Protein AF-A0AAU9VSC1-F1 (afdb_monomer_lite)

Structure (mmCIF, N/CA/C/O backbone):
data_AF-A0AAU9VSC1-F1
#
_entry.id   AF-A0AAU9VSC1-F1
#
loop_
_atom_site.group_PDB
_atom_site.id
_atom_site.type_symbol
_atom_site.label_atom_id
_atom_site.label_alt_id
_atom_site.label_comp_id
_atom_site.label_asym_id
_atom_site.label_entity_id
_atom_site.label_seq_id
_atom_site.pdbx_PDB_ins_code
_atom_site.Cartn_x
_atom_site.Cartn_y
_atom_site.Cartn_z
_atom_site.occupancy
_atom_site.B_iso_or_equiv
_atom_site.auth_seq_id
_atom_site.auth_comp_id
_atom_site.auth_asym_id
_atom_site.auth_atom_id
_atom_site.pdbx_PDB_model_num
ATOM 1 N N . MET A 1 1 ? -14.052 7.041 3.120 1.00 66.81 1 MET A N 1
ATOM 2 C CA . MET A 1 1 ? -13.153 7.285 4.268 1.00 66.81 1 MET A CA 1
ATOM 3 C C . MET A 1 1 ? -13.518 8.628 4.893 1.00 66.81 1 MET A C 1
ATOM 5 O O . MET A 1 1 ? -13.587 9.592 4.133 1.00 66.81 1 MET A O 1
ATOM 9 N N . PRO A 1 2 ? -13.793 8.685 6.210 1.00 82.25 2 PRO A N 1
ATOM 10 C CA . PRO A 1 2 ? -14.344 9.874 6.873 1.00 82.25 2 PRO A CA 1
ATOM 11 C C . PRO A 1 2 ? -13.297 10.936 7.252 1.00 82.25 2 PRO A C 1
ATOM 13 O O . PRO A 1 2 ? -13.660 12.025 7.681 1.00 82.25 2 PRO A O 1
ATOM 16 N N . LEU A 1 3 ? -12.008 10.626 7.096 1.00 85.94 3 LEU A N 1
ATOM 17 C CA . LEU A 1 3 ? -10.889 11.453 7.548 1.00 85.94 3 LEU A CA 1
ATOM 18 C C . LEU A 1 3 ? -10.272 12.257 6.400 1.00 85.94 3 LEU A C 1
ATOM 20 O O . LEU A 1 3 ? -10.236 11.781 5.259 1.00 85.94 3 LEU A O 1
ATOM 24 N N . GLN A 1 4 ? -9.725 13.426 6.731 1.00 87.31 4 GLN A N 1
ATOM 25 C CA . GLN A 1 4 ? -8.891 14.252 5.857 1.00 87.31 4 GLN A CA 1
ATOM 26 C C . GLN A 1 4 ? -7.658 14.766 6.607 1.00 87.31 4 GLN A C 1
ATOM 28 O O . GLN A 1 4 ? -7.723 15.036 7.801 1.00 87.31 4 GLN A O 1
ATOM 33 N N . SER A 1 5 ? -6.532 14.893 5.911 1.00 83.56 5 SER A N 1
ATOM 34 C CA . SER A 1 5 ? -5.326 15.557 6.409 1.00 83.56 5 SER A CA 1
ATOM 35 C C . SER A 1 5 ? -5.586 17.038 6.653 1.00 83.56 5 SER A C 1
ATOM 37 O O . SER A 1 5 ? -6.163 17.709 5.799 1.00 83.56 5 SER A O 1
ATOM 39 N N . HIS A 1 6 ? -5.129 17.554 7.794 1.00 80.31 6 HIS A N 1
ATOM 40 C CA . HIS A 1 6 ? -5.188 18.986 8.085 1.00 80.31 6 HIS A CA 1
ATOM 41 C C . HIS A 1 6 ? -4.259 19.794 7.160 1.00 80.31 6 HIS A C 1
ATOM 43 O O . HIS A 1 6 ? -4.546 20.946 6.849 1.00 80.31 6 HIS A O 1
ATOM 49 N N . GLU A 1 7 ? -3.144 19.206 6.716 1.00 79.94 7 GLU A N 1
ATOM 50 C CA . GLU A 1 7 ? -2.158 19.891 5.869 1.00 79.94 7 GLU A CA 1
ATOM 51 C C . GLU A 1 7 ? -2.571 19.906 4.397 1.00 79.94 7 GLU A C 1
ATOM 53 O O . GLU A 1 7 ? -2.480 20.936 3.734 1.00 79.94 7 GLU A O 1
ATOM 58 N N . SER A 1 8 ? -3.020 18.760 3.877 1.00 79.00 8 SER A N 1
ATOM 59 C CA . SER A 1 8 ? -3.262 18.581 2.441 1.00 79.00 8 SER A CA 1
ATOM 60 C C . SER A 1 8 ? -4.744 18.543 2.059 1.00 79.00 8 SER A C 1
ATOM 62 O O . SER A 1 8 ? -5.065 18.596 0.873 1.00 79.00 8 SER A O 1
ATOM 64 N N . GLY A 1 9 ? -5.661 18.395 3.023 1.00 80.25 9 GLY A N 1
ATOM 65 C CA . GLY A 1 9 ? -7.091 18.157 2.773 1.00 80.25 9 GLY A CA 1
ATOM 66 C C . GLY A 1 9 ? -7.404 16.785 2.152 1.00 80.25 9 GLY A C 1
ATOM 67 O O . GLY A 1 9 ? -8.572 16.444 1.928 1.00 80.25 9 GLY A O 1
ATOM 68 N N . LYS A 1 10 ? -6.375 15.972 1.872 1.00 81.62 10 LYS A N 1
ATOM 69 C CA . LYS A 1 10 ? -6.497 14.670 1.206 1.00 81.62 10 LYS A CA 1
ATOM 70 C C . LYS A 1 10 ? -6.881 13.565 2.182 1.00 81.62 10 LYS A C 1
ATOM 72 O O . LYS A 1 10 ? -6.739 13.697 3.397 1.00 81.62 10 LYS A O 1
ATOM 77 N N . LYS A 1 11 ? -7.398 12.456 1.647 1.00 81.44 11 LYS A N 1
ATOM 78 C CA . LYS A 1 11 ? -7.706 11.258 2.441 1.00 81.44 11 LYS A CA 1
ATOM 79 C C . LYS A 1 11 ? -6.392 10.682 2.980 1.00 81.44 11 LYS A C 1
ATOM 81 O O . LYS A 1 11 ? -5.476 10.487 2.186 1.00 81.44 11 LYS A O 1
ATOM 86 N N . PRO A 1 12 ? -6.286 10.381 4.281 1.00 79.19 12 PRO A N 1
ATOM 87 C CA . PRO A 1 12 ? -5.037 9.883 4.821 1.00 79.19 12 PRO A CA 1
ATOM 88 C C . PRO A 1 12 ? -4.773 8.443 4.389 1.00 79.19 12 PRO A C 1
ATOM 90 O O . PRO A 1 12 ? -5.691 7.632 4.266 1.00 79.19 12 PRO A O 1
ATOM 93 N N . VAL A 1 13 ? -3.499 8.117 4.197 1.00 78.31 13 VAL A N 1
ATOM 94 C CA . VAL A 1 13 ? -3.065 6.766 3.837 1.00 78.31 13 VAL A CA 1
ATOM 95 C C . VAL A 1 13 ? -2.831 5.958 5.113 1.00 78.31 13 VAL A C 1
ATOM 97 O O . VAL A 1 13 ? -2.025 6.331 5.964 1.00 78.31 13 VAL A O 1
ATOM 100 N N . VAL A 1 14 ? -3.531 4.832 5.253 1.00 80.94 14 VAL A N 1
ATOM 101 C CA . VAL A 1 14 ? -3.469 3.962 6.441 1.00 80.94 14 VAL A CA 1
ATOM 102 C C . VAL A 1 14 ? -2.851 2.628 6.065 1.00 80.94 14 VAL A C 1
ATOM 104 O O . VAL A 1 14 ? -3.160 2.075 5.007 1.00 80.94 14 VAL A O 1
ATOM 107 N N . ILE A 1 15 ? -1.942 2.131 6.903 1.00 85.12 15 ILE A N 1
ATOM 108 C CA . ILE A 1 15 ? -1.274 0.865 6.633 1.00 85.12 15 ILE A CA 1
ATOM 109 C C . ILE A 1 15 ? -2.287 -0.275 6.745 1.00 85.12 15 ILE A C 1
ATOM 111 O O . ILE A 1 15 ? -3.029 -0.384 7.720 1.00 85.12 15 ILE A O 1
ATOM 115 N N . GLY A 1 16 ? -2.354 -1.097 5.701 1.00 83.38 16 GLY A N 1
ATOM 116 C CA . GLY A 1 16 ? -3.170 -2.305 5.688 1.00 83.38 16 GLY A CA 1
ATOM 117 C C . GLY A 1 16 ? -2.429 -3.506 6.283 1.00 83.38 16 GLY A C 1
ATOM 118 O O . GLY A 1 16 ? -1.387 -3.348 6.921 1.00 83.38 16 GLY A O 1
ATOM 119 N N . PRO A 1 17 ? -2.928 -4.730 6.043 1.00 84.19 17 PRO A N 1
ATOM 120 C CA . PRO A 1 17 ? -2.203 -5.954 6.364 1.00 84.19 17 PRO A CA 1
ATOM 121 C C . PRO A 1 17 ? -0.798 -5.958 5.746 1.00 84.19 17 PRO A C 1
ATOM 123 O O . PRO A 1 17 ? -0.636 -5.727 4.548 1.00 84.19 17 PRO A O 1
ATOM 126 N N . VAL A 1 18 ? 0.215 -6.245 6.565 1.00 85.50 18 VAL A N 1
ATOM 127 C CA . VAL A 1 18 ? 1.622 -6.281 6.146 1.00 85.50 18 VAL A CA 1
ATOM 128 C C . VAL A 1 18 ? 2.151 -7.707 6.223 1.00 85.50 18 VAL A C 1
ATOM 130 O O . VAL A 1 18 ? 1.913 -8.419 7.198 1.00 85.50 18 VAL A O 1
ATOM 133 N N . MET A 1 19 ? 2.924 -8.106 5.214 1.00 85.06 19 MET A N 1
ATOM 134 C CA . MET A 1 19 ? 3.720 -9.329 5.239 1.00 85.06 19 MET A CA 1
ATOM 135 C C . MET A 1 19 ? 5.195 -8.985 5.060 1.00 85.06 19 MET A C 1
ATOM 137 O O . MET A 1 19 ? 5.575 -8.339 4.086 1.00 85.06 19 MET A O 1
ATOM 141 N N . VAL A 1 20 ? 6.032 -9.479 5.971 1.00 85.12 20 VAL A N 1
ATOM 142 C CA . VAL A 1 20 ? 7.486 -9.488 5.792 1.00 85.12 20 VAL A CA 1
ATOM 143 C C . VAL A 1 20 ? 7.863 -10.815 5.144 1.00 85.12 20 VAL A C 1
ATOM 145 O O . VAL A 1 20 ? 7.741 -11.874 5.757 1.00 85.12 20 VAL A O 1
ATOM 148 N N . CYS A 1 21 ? 8.289 -10.770 3.885 1.00 84.00 21 CYS A N 1
ATOM 149 C CA . CYS A 1 21 ? 8.647 -11.956 3.114 1.00 84.00 21 CYS A CA 1
ATOM 150 C C . CYS A 1 21 ? 10.162 -12.048 2.892 1.00 84.00 21 CYS A C 1
ATOM 152 O O . CYS A 1 21 ? 10.786 -11.114 2.396 1.00 84.00 21 CYS A O 1
ATOM 154 N N . ALA A 1 22 ? 10.747 -13.211 3.194 1.00 82.31 22 ALA A N 1
ATOM 155 C CA . ALA A 1 22 ? 12.140 -13.512 2.849 1.00 82.31 22 ALA A CA 1
ATOM 156 C C . ALA A 1 22 ? 12.306 -13.939 1.378 1.00 82.31 22 ALA A C 1
ATOM 158 O O . ALA A 1 22 ? 13.389 -13.825 0.810 1.00 82.31 22 ALA A O 1
ATOM 159 N N . LYS A 1 23 ? 11.235 -14.458 0.763 1.00 88.19 23 LYS A N 1
ATOM 160 C CA . LYS A 1 23 ? 11.223 -14.950 -0.617 1.00 88.19 23 LYS A CA 1
ATOM 161 C C . LYS A 1 23 ? 10.229 -14.156 -1.451 1.00 88.19 23 LYS A C 1
ATOM 163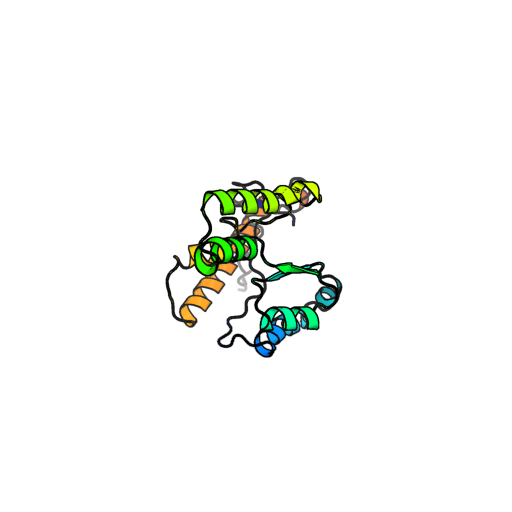 O O . LYS A 1 23 ? 9.097 -13.940 -1.033 1.00 88.19 23 LYS A O 1
ATOM 168 N N . LYS A 1 24 ? 10.658 -13.801 -2.658 1.00 88.75 24 LYS A N 1
ATOM 169 C CA . LYS A 1 24 ? 9.853 -13.134 -3.683 1.00 88.75 24 LYS A CA 1
ATOM 170 C C . LYS A 1 24 ? 9.262 -14.149 -4.661 1.00 88.75 24 LYS A C 1
ATOM 172 O O . LYS A 1 24 ? 9.631 -14.197 -5.830 1.00 88.75 24 LYS A O 1
ATOM 177 N N . ASN A 1 25 ? 8.427 -15.054 -4.156 1.00 93.25 25 ASN A N 1
ATOM 178 C CA . ASN A 1 25 ? 7.753 -16.054 -4.984 1.00 93.25 25 ASN A CA 1
ATOM 179 C C . ASN A 1 25 ? 6.235 -15.978 -4.813 1.00 93.25 25 ASN A C 1
ATOM 181 O O . ASN A 1 25 ? 5.719 -15.392 -3.859 1.00 93.25 25 ASN A O 1
ATOM 185 N N . ARG A 1 26 ? 5.523 -16.563 -5.776 1.00 94.31 26 ARG A N 1
ATOM 186 C CA . ARG A 1 26 ? 4.067 -16.457 -5.887 1.00 94.31 26 ARG A CA 1
ATOM 187 C C . ARG A 1 26 ? 3.371 -17.030 -4.657 1.00 94.31 26 ARG A C 1
ATOM 189 O O . ARG A 1 26 ? 2.439 -16.419 -4.152 1.00 94.31 26 ARG A O 1
ATOM 196 N N . GLU A 1 27 ? 3.843 -18.168 -4.157 1.00 93.75 27 GLU A N 1
ATOM 197 C CA . GLU A 1 27 ? 3.260 -18.869 -3.010 1.00 93.75 27 GLU A CA 1
ATOM 198 C C . GLU A 1 27 ? 3.357 -18.025 -1.731 1.00 93.75 27 GLU A C 1
ATOM 200 O O . GLU A 1 27 ? 2.413 -17.981 -0.943 1.00 93.75 27 GLU A O 1
ATOM 205 N N . THR A 1 28 ? 4.470 -17.301 -1.549 1.00 92.69 28 THR A N 1
ATOM 206 C CA . THR A 1 28 ? 4.644 -16.398 -0.404 1.00 92.69 28 THR A CA 1
ATOM 207 C C . THR A 1 28 ? 3.635 -15.254 -0.465 1.00 92.69 28 THR A C 1
ATOM 209 O O . THR A 1 28 ? 2.922 -15.034 0.512 1.00 92.69 28 THR A O 1
ATOM 212 N N . TYR A 1 29 ? 3.499 -14.569 -1.606 1.00 93.19 29 TYR A N 1
ATOM 213 C CA . TYR A 1 29 ? 2.511 -13.491 -1.757 1.00 93.19 29 TYR A CA 1
ATOM 214 C C . TYR A 1 29 ? 1.072 -13.981 -1.620 1.00 93.19 29 TYR A C 1
ATOM 216 O O . TYR A 1 29 ? 0.274 -13.366 -0.914 1.00 93.19 29 TYR A O 1
ATOM 224 N N . GLN A 1 30 ? 0.759 -15.124 -2.230 1.00 93.94 30 GLN A N 1
ATOM 225 C CA . GLN A 1 30 ? -0.568 -15.722 -2.169 1.00 93.94 30 GLN A CA 1
ATOM 226 C C . GLN A 1 30 ? -1.000 -15.992 -0.721 1.00 93.94 30 GLN A C 1
ATOM 228 O O . GLN A 1 30 ? -2.160 -15.773 -0.383 1.00 93.94 30 GLN A O 1
ATOM 233 N N . SER A 1 31 ? -0.068 -16.381 0.158 1.00 93.62 31 SER A N 1
ATOM 234 C CA . SER A 1 31 ? -0.375 -16.631 1.571 1.00 93.62 31 SER A CA 1
ATOM 235 C C . SER A 1 31 ? -0.955 -15.408 2.299 1.00 93.62 31 SER A C 1
ATOM 237 O O . SER A 1 31 ? -1.851 -15.564 3.133 1.00 93.62 31 SER A O 1
ATOM 239 N N . LEU A 1 32 ? -0.504 -14.190 1.967 1.00 91.94 32 LEU A N 1
ATOM 240 C CA . LEU A 1 32 ? -1.062 -12.953 2.517 1.00 91.94 32 LEU A CA 1
ATOM 241 C C . LEU A 1 32 ? -2.496 -12.745 2.025 1.00 91.94 32 LEU A C 1
ATOM 243 O O . LEU A 1 32 ? -3.401 -12.541 2.831 1.00 91.94 32 LEU A O 1
ATOM 247 N N . PHE A 1 33 ? -2.716 -12.836 0.715 1.00 94.00 33 PHE A N 1
ATOM 248 C CA . PHE A 1 33 ? -4.024 -12.580 0.110 1.00 94.00 33 PHE A CA 1
ATOM 249 C C . PHE A 1 33 ? -5.074 -13.615 0.520 1.00 94.00 33 PHE A C 1
ATOM 251 O O . PHE A 1 33 ? -6.226 -13.262 0.770 1.00 94.00 33 PHE A O 1
ATOM 258 N N . GLN A 1 34 ? -4.671 -14.872 0.702 1.00 94.75 34 GLN A N 1
ATOM 259 C CA . GLN A 1 34 ? -5.523 -15.911 1.278 1.00 94.75 34 GLN A CA 1
ATOM 260 C C . GLN A 1 34 ? -5.896 -15.602 2.723 1.00 94.75 34 GLN A C 1
ATOM 262 O O . GLN A 1 34 ? -7.055 -15.721 3.099 1.00 94.75 34 GLN A O 1
ATOM 267 N N . LYS A 1 35 ? -4.944 -15.160 3.552 1.00 93.69 35 LYS A N 1
ATOM 268 C CA . LYS A 1 35 ? -5.259 -14.738 4.926 1.00 93.69 35 LYS A CA 1
ATOM 269 C C . LYS A 1 35 ? -6.228 -13.554 4.941 1.00 93.69 35 LYS A C 1
ATOM 271 O O . LYS A 1 35 ? -7.143 -13.547 5.758 1.00 93.69 35 LYS A O 1
ATOM 276 N N . MET A 1 36 ? -6.060 -12.593 4.030 1.00 92.94 36 MET A N 1
ATOM 277 C CA . MET A 1 36 ? -6.962 -11.446 3.897 1.00 92.94 36 MET A CA 1
ATOM 278 C C . MET A 1 36 ? -8.372 -11.871 3.479 1.00 92.94 36 MET A C 1
ATOM 280 O O . MET A 1 36 ? -9.336 -11.478 4.126 1.00 92.94 36 MET A O 1
ATOM 284 N N . THR A 1 37 ? -8.499 -12.704 2.446 1.00 93.81 37 THR A N 1
ATOM 285 C CA . THR A 1 37 ? -9.803 -13.196 1.968 1.00 93.81 37 THR A CA 1
ATOM 286 C C . THR A 1 37 ? -10.454 -14.175 2.943 1.00 93.81 37 THR A C 1
ATOM 288 O O . THR A 1 37 ? -11.669 -14.185 3.064 1.00 93.81 37 THR A O 1
ATOM 291 N N . ASN A 1 38 ? -9.688 -14.942 3.719 1.00 94.38 38 ASN A N 1
ATOM 292 C CA . ASN A 1 38 ? -10.246 -15.769 4.792 1.00 94.38 38 ASN A CA 1
ATOM 293 C C . ASN A 1 38 ? -10.811 -14.922 5.941 1.00 94.38 38 ASN A C 1
ATOM 295 O O . ASN A 1 38 ? -11.812 -15.300 6.542 1.00 94.38 38 ASN A O 1
ATOM 299 N N . ALA A 1 39 ? -10.175 -13.789 6.257 1.00 93.31 39 ALA A N 1
ATOM 300 C CA . ALA A 1 39 ? -10.660 -12.859 7.277 1.00 93.31 39 ALA A CA 1
ATOM 301 C C . ALA A 1 39 ? -11.829 -11.987 6.781 1.00 93.31 39 ALA A C 1
ATOM 303 O O . ALA A 1 39 ? -12.664 -11.574 7.579 1.00 93.31 39 ALA A O 1
ATOM 304 N N . CYS A 1 40 ? -11.874 -11.706 5.478 1.00 92.69 40 CYS A N 1
ATOM 305 C CA . CYS A 1 40 ? -12.850 -10.842 4.816 1.00 92.69 40 CYS A CA 1
ATOM 306 C C . CYS A 1 40 ? -13.229 -11.466 3.454 1.00 92.69 40 CYS A C 1
ATOM 308 O O . CYS A 1 40 ? -12.678 -11.077 2.416 1.00 92.69 40 CYS A O 1
ATOM 310 N N . PRO A 1 41 ? -14.117 -12.483 3.435 1.00 93.31 41 PRO A N 1
ATOM 311 C CA . PRO A 1 41 ? -14.467 -13.227 2.217 1.00 93.31 41 PRO A CA 1
ATOM 312 C C . PRO A 1 41 ? -15.032 -12.355 1.099 1.00 93.31 41 PRO A C 1
ATOM 314 O O . PRO A 1 41 ? -14.793 -12.613 -0.083 1.00 93.31 41 PRO A O 1
ATOM 317 N N . GLU A 1 42 ? -15.736 -11.285 1.459 1.00 93.19 42 GLU A N 1
ATOM 318 C CA . GLU A 1 42 ? -16.273 -10.302 0.528 1.00 93.19 42 GLU A CA 1
ATOM 319 C C . GLU A 1 42 ? -15.180 -9.592 -0.276 1.00 93.19 42 GLU A C 1
ATOM 321 O O . GLU A 1 42 ? -15.425 -9.205 -1.422 1.00 93.19 42 GLU A O 1
ATOM 326 N N . LEU A 1 43 ? -13.959 -9.460 0.259 1.00 91.31 43 LEU A N 1
ATOM 327 C CA . LEU A 1 43 ? -12.862 -8.771 -0.421 1.00 91.31 43 LEU A CA 1
ATOM 328 C C . LEU A 1 43 ? -12.529 -9.418 -1.768 1.00 91.31 43 LEU A C 1
ATOM 330 O O . LEU A 1 43 ? -12.239 -8.712 -2.732 1.00 91.31 43 LEU A O 1
ATOM 334 N N . ARG A 1 44 ? -12.655 -10.750 -1.855 1.00 92.56 44 ARG A N 1
ATOM 335 C CA . ARG A 1 44 ? -12.394 -11.536 -3.072 1.00 92.56 44 ARG A CA 1
ATOM 336 C C . ARG A 1 44 ? -13.162 -11.021 -4.291 1.00 92.56 44 ARG A C 1
ATOM 338 O O . ARG A 1 44 ? -12.632 -11.027 -5.397 1.00 92.56 44 ARG A O 1
ATOM 345 N N . ASN A 1 45 ? -14.395 -10.561 -4.072 1.00 91.25 45 ASN A N 1
ATOM 346 C CA . ASN A 1 45 ? -15.306 -10.126 -5.135 1.00 91.25 45 ASN A CA 1
ATOM 347 C C . ASN A 1 45 ? -15.575 -8.613 -5.124 1.00 91.25 45 ASN A C 1
ATOM 349 O O . ASN A 1 45 ? -16.142 -8.077 -6.076 1.00 91.25 45 ASN A O 1
ATOM 353 N N . THR A 1 46 ? -15.209 -7.915 -4.046 1.00 92.00 46 THR A N 1
ATOM 354 C CA . THR A 1 46 ? -15.446 -6.470 -3.903 1.00 92.00 46 THR A CA 1
ATOM 355 C C . THR A 1 46 ? -14.227 -5.626 -4.248 1.00 92.00 46 THR A C 1
ATOM 357 O O . THR A 1 46 ? -14.411 -4.457 -4.600 1.00 92.00 46 THR A O 1
ATOM 360 N N . LEU A 1 47 ? -13.011 -6.192 -4.208 1.00 89.62 47 LEU A N 1
ATOM 361 C CA . LEU A 1 47 ? -11.807 -5.486 -4.632 1.00 89.62 47 LEU A CA 1
ATOM 362 C C . LEU A 1 47 ? -11.954 -5.066 -6.097 1.00 89.62 47 LEU A C 1
ATOM 364 O O . LEU A 1 47 ? -12.065 -5.899 -6.992 1.00 89.62 47 LEU A O 1
ATOM 368 N N . LYS A 1 48 ? -11.977 -3.753 -6.335 1.00 88.75 48 LYS A N 1
ATOM 369 C CA . LYS A 1 48 ? -12.160 -3.198 -7.680 1.00 88.75 48 LYS A CA 1
ATOM 370 C C . LYS A 1 48 ? -10.869 -3.175 -8.471 1.00 88.75 48 LYS A C 1
ATOM 372 O O . LYS A 1 48 ? -10.904 -3.389 -9.678 1.00 88.75 48 LYS A O 1
ATOM 377 N N . ALA A 1 49 ? -9.752 -2.910 -7.803 1.00 87.00 49 ALA A N 1
ATOM 378 C CA . ALA A 1 49 ? -8.474 -2.773 -8.466 1.00 87.00 49 ALA A CA 1
ATOM 379 C C . ALA A 1 49 ? -7.281 -2.845 -7.502 1.00 87.00 49 ALA A C 1
ATOM 381 O O . ALA A 1 49 ? -7.448 -2.667 -6.292 1.00 87.00 49 ALA A O 1
ATOM 382 N N . TYR A 1 50 ? -6.083 -3.074 -8.045 1.00 86.12 50 TYR A N 1
ATOM 383 C CA . TYR A 1 50 ? -4.814 -3.060 -7.312 1.00 86.12 50 TYR A CA 1
ATOM 384 C C . TYR A 1 50 ? -3.671 -2.493 -8.164 1.00 86.12 50 TYR A C 1
ATOM 386 O O . TYR A 1 50 ? -3.658 -2.635 -9.384 1.00 86.12 50 TYR A O 1
ATOM 394 N N . GLY A 1 51 ? -2.666 -1.902 -7.511 1.00 81.69 51 GLY A N 1
ATOM 395 C CA . GLY A 1 51 ? -1.439 -1.418 -8.149 1.00 81.69 51 GLY A CA 1
ATOM 396 C C . GLY A 1 51 ? -0.207 -2.230 -7.750 1.00 81.69 51 GLY A C 1
ATOM 397 O O . GLY A 1 51 ? -0.022 -2.528 -6.571 1.00 81.69 51 GLY A O 1
ATOM 398 N N . SER A 1 52 ? 0.654 -2.562 -8.714 1.00 82.44 52 SER A N 1
ATOM 399 C CA . SER A 1 52 ? 1.919 -3.283 -8.492 1.00 82.44 52 SER A CA 1
ATOM 400 C C . SER A 1 52 ? 3.079 -2.636 -9.263 1.00 82.44 52 SER A C 1
ATOM 402 O O . SER A 1 52 ? 2.871 -1.895 -10.221 1.00 82.44 52 SER A O 1
ATOM 404 N N . ASP A 1 53 ? 4.319 -2.898 -8.851 1.00 74.62 53 ASP A N 1
ATOM 405 C CA . ASP A 1 53 ? 5.536 -2.516 -9.581 1.00 74.62 53 ASP A CA 1
ATOM 406 C C . ASP A 1 53 ? 5.798 -3.377 -10.832 1.00 74.62 53 ASP A C 1
ATOM 408 O O . ASP A 1 53 ? 6.745 -3.113 -11.571 1.00 74.62 53 ASP A O 1
ATOM 412 N N . GLY A 1 54 ? 4.949 -4.375 -11.097 1.00 76.56 54 GLY A N 1
ATOM 413 C CA . GLY A 1 54 ? 5.088 -5.277 -12.239 1.00 76.56 54 GLY A CA 1
ATOM 414 C C . GLY A 1 54 ? 5.695 -6.633 -11.886 1.00 76.56 54 GLY A C 1
ATOM 415 O O . GLY A 1 54 ? 5.898 -7.452 -12.786 1.00 76.56 54 GLY A O 1
ATOM 416 N N . GLU A 1 55 ? 5.991 -6.905 -10.608 1.00 85.38 55 GLU A N 1
ATOM 417 C CA . GLU A 1 55 ? 6.587 -8.177 -10.203 1.00 85.38 55 GLU A CA 1
ATOM 418 C C . GLU A 1 55 ? 5.652 -9.359 -10.536 1.00 85.38 55 GLU A C 1
ATOM 420 O O . GLU A 1 55 ? 4.572 -9.523 -9.965 1.00 85.38 55 GLU A O 1
ATOM 425 N N . SER A 1 56 ? 6.075 -10.229 -11.461 1.00 89.69 56 SER A N 1
ATOM 426 C CA . SER A 1 56 ? 5.200 -11.269 -12.026 1.00 89.69 56 SER A CA 1
ATOM 427 C C . SER A 1 56 ? 4.691 -12.270 -10.986 1.00 89.69 56 SER A C 1
ATOM 429 O O . SER A 1 56 ? 3.573 -12.766 -11.100 1.00 89.69 56 SER A O 1
ATOM 431 N N . ALA A 1 57 ? 5.498 -12.583 -9.968 1.00 92.25 57 ALA A N 1
ATOM 432 C CA . ALA A 1 57 ? 5.096 -13.470 -8.880 1.00 92.25 57 ALA A CA 1
ATOM 433 C C . ALA A 1 57 ? 3.966 -12.864 -8.030 1.00 92.25 57 ALA A C 1
ATOM 435 O O . ALA A 1 57 ? 3.049 -13.584 -7.635 1.00 92.25 57 ALA A O 1
ATOM 436 N N . LEU A 1 58 ? 4.026 -11.553 -7.786 1.00 90.88 58 LEU A N 1
ATOM 437 C CA . LEU A 1 58 ? 3.024 -10.800 -7.038 1.00 90.88 58 LEU A CA 1
ATOM 438 C C . LEU A 1 58 ? 1.725 -10.673 -7.838 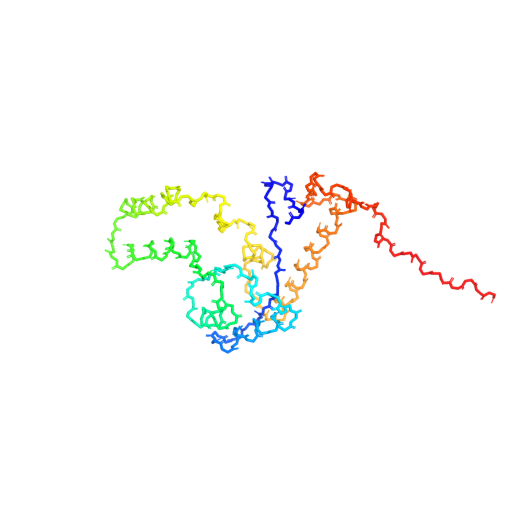1.00 90.88 58 LEU A C 1
ATOM 440 O O . LEU A 1 58 ? 0.660 -10.991 -7.315 1.00 90.88 58 LEU A O 1
ATOM 444 N N . ILE A 1 59 ? 1.821 -10.293 -9.117 1.00 91.31 59 ILE A N 1
ATOM 445 C CA . ILE A 1 59 ? 0.659 -10.168 -10.012 1.00 91.31 59 ILE A CA 1
ATOM 446 C C . ILE A 1 59 ? -0.086 -11.498 -10.116 1.00 91.31 59 ILE A C 1
ATOM 448 O O . ILE A 1 59 ? -1.282 -11.543 -9.865 1.00 91.31 59 ILE A O 1
ATOM 452 N N . ARG A 1 60 ? 0.621 -12.610 -10.354 1.00 94.06 60 ARG A N 1
ATOM 453 C CA . ARG A 1 60 ? -0.016 -13.937 -10.433 1.00 94.06 60 ARG A CA 1
ATOM 454 C C . ARG A 1 60 ? -0.710 -14.355 -9.137 1.00 94.06 60 ARG A C 1
ATOM 456 O O . ARG A 1 60 ? -1.656 -15.135 -9.182 1.00 94.06 60 ARG A O 1
ATOM 463 N N . ALA A 1 61 ? -0.209 -13.916 -7.983 1.00 95.25 61 ALA A N 1
ATOM 464 C CA . ALA A 1 61 ? -0.858 -14.180 -6.703 1.00 95.25 61 ALA A CA 1
ATOM 465 C C . ALA A 1 61 ? -2.126 -13.326 -6.525 1.00 95.25 61 ALA A C 1
ATOM 467 O O . ALA A 1 61 ? -3.122 -13.832 -6.012 1.00 95.25 61 ALA A O 1
ATOM 468 N N . LEU A 1 62 ? -2.099 -12.068 -6.980 1.00 93.88 62 LEU A N 1
ATOM 469 C CA . LEU A 1 62 ? -3.251 -11.163 -6.981 1.00 93.88 62 LEU A CA 1
ATOM 470 C C . LEU A 1 62 ? -4.347 -11.637 -7.941 1.00 93.88 62 LEU A C 1
ATOM 472 O O . LEU A 1 62 ? -5.486 -11.753 -7.509 1.00 93.88 62 LEU A O 1
ATOM 476 N N . ASP A 1 63 ? -4.003 -11.996 -9.181 1.00 92.75 63 ASP A N 1
ATOM 477 C CA . ASP A 1 63 ? -4.954 -12.499 -10.189 1.00 92.75 63 ASP A CA 1
ATOM 478 C C . ASP A 1 63 ? -5.723 -13.731 -9.693 1.00 92.75 63 ASP A C 1
ATOM 480 O O . ASP A 1 63 ? -6.904 -13.917 -9.983 1.00 92.75 63 ASP A O 1
ATOM 484 N N . LEU A 1 64 ? -5.046 -14.595 -8.931 1.00 94.31 64 LEU A N 1
ATOM 485 C CA . LEU A 1 64 ? -5.630 -15.832 -8.429 1.00 94.31 64 LEU A CA 1
ATOM 486 C C . LEU A 1 64 ? -6.608 -15.574 -7.273 1.00 94.31 64 LEU A C 1
ATOM 488 O O . LEU A 1 64 ? -7.691 -16.166 -7.233 1.00 94.31 64 LEU A O 1
ATOM 492 N N . GLU A 1 65 ? -6.242 -14.703 -6.331 1.00 95.06 65 GLU A N 1
ATOM 493 C CA . GLU A 1 65 ? -7.090 -14.416 -5.167 1.00 95.06 65 GLU A CA 1
ATOM 494 C C . GLU A 1 65 ? -8.138 -13.327 -5.422 1.00 95.06 65 GLU A C 1
ATOM 496 O O . GLU A 1 65 ? -9.167 -13.332 -4.752 1.00 95.06 65 GLU A O 1
ATOM 501 N N . PHE A 1 66 ? -7.938 -12.447 -6.407 1.00 95.31 66 PHE A N 1
ATOM 502 C CA . PHE A 1 66 ? -8.833 -11.335 -6.749 1.00 95.31 66 PHE A CA 1
ATOM 503 C C . PHE A 1 66 ? -9.129 -11.283 -8.260 1.00 95.31 66 PHE A C 1
ATOM 505 O O . PHE A 1 66 ? -8.787 -10.306 -8.926 1.00 95.31 66 PHE A O 1
ATOM 512 N N . PRO A 1 67 ? -9.808 -12.299 -8.822 1.00 91.56 67 PRO A N 1
ATOM 513 C CA . PRO A 1 67 ? -9.971 -12.451 -10.273 1.00 91.56 67 PRO A CA 1
ATOM 514 C C . PRO A 1 67 ? -10.808 -11.350 -10.944 1.00 91.56 67 PRO A C 1
ATOM 516 O O . PRO A 1 67 ? -10.809 -11.235 -12.165 1.00 91.56 67 PRO A O 1
ATOM 519 N N . PHE A 1 68 ? -11.544 -10.555 -10.162 1.00 91.19 68 PHE A N 1
ATOM 520 C CA . PHE A 1 68 ? -12.379 -9.457 -10.658 1.00 91.19 68 PHE A CA 1
ATOM 521 C C . PHE A 1 68 ? -11.745 -8.076 -10.460 1.00 91.19 68 PHE A C 1
ATOM 523 O O . PHE A 1 68 ? -12.322 -7.076 -10.892 1.00 91.19 68 PHE A O 1
ATOM 530 N N . ALA A 1 69 ? -10.591 -8.005 -9.792 1.00 92.31 69 ALA A N 1
ATOM 531 C CA . ALA A 1 69 ? -9.897 -6.751 -9.565 1.00 92.31 69 ALA A CA 1
ATOM 532 C C . ALA A 1 69 ? -9.080 -6.367 -10.802 1.00 92.31 69 ALA A C 1
ATOM 534 O O . ALA A 1 69 ? -8.370 -7.185 -11.380 1.00 92.31 69 ALA A O 1
ATOM 535 N N . PHE A 1 70 ? -9.149 -5.099 -11.192 1.00 87.44 70 PHE A N 1
ATOM 536 C CA . PHE A 1 70 ? -8.339 -4.571 -12.279 1.00 87.44 70 PHE A CA 1
ATOM 537 C C . PHE A 1 70 ? -6.905 -4.280 -11.804 1.00 87.44 70 PHE A C 1
ATOM 539 O O . PHE A 1 70 ? -6.696 -3.512 -10.865 1.00 87.44 70 PHE A O 1
ATOM 546 N N . GLY A 1 71 ? -5.906 -4.894 -12.436 1.00 83.00 71 GLY A N 1
ATOM 547 C CA . GLY A 1 71 ? -4.497 -4.684 -12.104 1.00 83.00 71 GLY A CA 1
ATOM 548 C C . GLY A 1 71 ? -3.869 -3.547 -12.907 1.00 83.00 71 GLY A C 1
ATOM 549 O O . GLY A 1 71 ? -3.870 -3.585 -14.136 1.00 83.00 71 GLY A O 1
ATOM 550 N N . PHE A 1 72 ? -3.263 -2.572 -12.229 1.00 80.56 72 PHE A N 1
ATOM 551 C CA . PHE A 1 72 ? -2.450 -1.530 -12.864 1.00 80.56 72 PHE A CA 1
ATOM 552 C C . PHE A 1 72 ? -0.976 -1.627 -12.473 1.00 80.56 72 PHE A C 1
ATOM 554 O O . PHE A 1 72 ? -0.611 -1.997 -11.353 1.00 80.56 72 PHE A O 1
ATOM 561 N N . LEU A 1 73 ? -0.113 -1.198 -13.394 1.00 71.50 73 LEU A N 1
ATOM 562 C CA . LEU A 1 73 ? 1.254 -0.842 -13.047 1.00 71.50 73 LEU A CA 1
ATOM 563 C C . LEU A 1 73 ? 1.251 0.499 -12.312 1.00 71.50 73 LEU A C 1
ATOM 565 O O . LEU A 1 73 ? 0.562 1.445 -12.687 1.00 71.50 73 LEU A O 1
ATOM 569 N N . CYS A 1 74 ? 2.054 0.588 -11.264 1.00 70.81 74 CYS A N 1
ATOM 570 C CA . CYS A 1 74 ? 2.270 1.821 -10.527 1.00 70.81 74 CYS A CA 1
ATOM 571 C C . CYS A 1 74 ? 2.865 2.886 -11.471 1.00 70.81 74 CYS A C 1
ATOM 573 O O . CYS A 1 74 ? 3.956 2.692 -12.009 1.00 70.81 74 CYS A O 1
ATOM 575 N N . LEU A 1 75 ? 2.168 4.012 -11.662 1.00 67.31 75 LEU A N 1
ATOM 576 C CA . LEU A 1 75 ? 2.549 5.070 -12.610 1.00 67.31 75 LEU A CA 1
ATOM 577 C C . LEU A 1 75 ? 4.008 5.556 -12.440 1.00 67.31 75 LEU A C 1
ATOM 579 O O . LEU A 1 75 ? 4.729 5.597 -13.433 1.00 67.31 75 LEU A O 1
ATOM 583 N N . PRO A 1 76 ? 4.526 5.817 -11.223 1.00 65.81 76 PRO A N 1
ATOM 584 C CA . PRO A 1 76 ? 5.947 6.108 -11.023 1.00 65.81 76 PRO A CA 1
ATOM 585 C C . PRO A 1 76 ? 6.902 5.017 -11.520 1.00 65.81 76 PRO A C 1
ATOM 587 O O . PRO A 1 76 ? 7.994 5.332 -11.988 1.00 65.81 76 PRO A O 1
ATOM 590 N N . HIS A 1 77 ? 6.525 3.740 -11.412 1.00 66.00 77 HIS A N 1
ATOM 591 C CA . HIS A 1 77 ? 7.329 2.651 -11.966 1.00 66.00 77 HIS A CA 1
ATOM 592 C C . HIS A 1 77 ? 7.273 2.653 -13.494 1.00 66.00 77 HIS A C 1
ATOM 594 O O . HIS A 1 77 ? 8.312 2.469 -14.117 1.00 66.00 77 HIS A O 1
ATOM 600 N N . ILE A 1 78 ? 6.121 2.960 -14.101 1.00 69.75 78 ILE A N 1
ATOM 601 C CA . ILE A 1 78 ? 6.024 3.164 -15.555 1.00 69.75 78 ILE A CA 1
ATOM 602 C C . ILE A 1 78 ? 6.939 4.314 -15.998 1.00 69.75 78 ILE A C 1
ATOM 604 O O . ILE A 1 78 ? 7.777 4.118 -16.874 1.00 69.75 78 ILE A O 1
ATOM 608 N N . VAL A 1 79 ? 6.842 5.480 -15.352 1.00 71.56 79 VAL A N 1
ATOM 609 C CA . VAL A 1 79 ? 7.651 6.667 -15.678 1.00 71.56 79 VAL A CA 1
ATOM 610 C C . VAL A 1 79 ? 9.147 6.370 -15.540 1.00 71.56 79 VAL A C 1
ATOM 612 O O . VAL A 1 79 ? 9.911 6.656 -16.458 1.00 71.56 79 VAL A O 1
ATOM 615 N N . ARG A 1 80 ? 9.572 5.722 -14.445 1.00 71.06 80 ARG A N 1
ATOM 616 C CA . ARG A 1 80 ? 10.976 5.313 -14.252 1.00 71.06 80 ARG A CA 1
ATOM 617 C C . ARG A 1 80 ? 11.440 4.291 -15.286 1.00 71.06 80 ARG A C 1
ATOM 619 O O . ARG A 1 80 ? 12.567 4.389 -15.761 1.00 71.06 80 ARG A O 1
ATOM 626 N N . ASN A 1 81 ? 10.595 3.325 -15.643 1.00 72.50 81 ASN A N 1
ATOM 627 C CA . ASN A 1 81 ? 10.929 2.323 -16.654 1.00 72.50 81 ASN A CA 1
ATOM 628 C C . ASN A 1 81 ? 11.101 2.970 -18.033 1.00 72.50 81 ASN A C 1
ATOM 630 O O . ASN A 1 81 ? 12.032 2.623 -18.758 1.00 72.50 81 ASN A O 1
ATOM 634 N N . ILE A 1 82 ? 10.249 3.939 -18.377 1.00 76.44 82 ILE A N 1
ATOM 635 C CA . ILE A 1 82 ? 10.360 4.726 -19.611 1.00 76.44 82 ILE A CA 1
ATOM 636 C C . ILE A 1 82 ? 11.639 5.561 -19.595 1.00 76.44 82 ILE A C 1
ATOM 638 O O . ILE A 1 82 ? 12.399 5.523 -20.561 1.00 76.44 82 ILE A O 1
ATOM 642 N N . GLU A 1 83 ? 11.912 6.274 -18.500 1.00 79.19 83 GLU A N 1
ATOM 643 C CA . GLU A 1 83 ? 13.135 7.066 -18.360 1.00 79.19 83 GLU A CA 1
ATOM 644 C C . GLU A 1 83 ? 14.385 6.193 -18.533 1.00 79.19 83 GLU A C 1
ATOM 646 O O . GLU A 1 83 ? 15.264 6.529 -19.327 1.00 79.19 83 GLU A O 1
ATOM 651 N N . HIS A 1 84 ? 14.434 5.039 -17.859 1.00 78.50 84 HIS A N 1
ATOM 652 C CA . HIS A 1 84 ? 15.530 4.081 -17.989 1.00 78.50 84 HIS A CA 1
ATOM 653 C C . HIS A 1 84 ? 15.664 3.571 -19.426 1.00 78.50 84 HIS A C 1
ATOM 655 O O . HIS A 1 84 ? 16.761 3.568 -19.979 1.00 78.50 84 HIS A O 1
ATOM 661 N N . LYS A 1 85 ? 14.558 3.178 -20.071 1.00 79.88 85 LYS A N 1
ATOM 66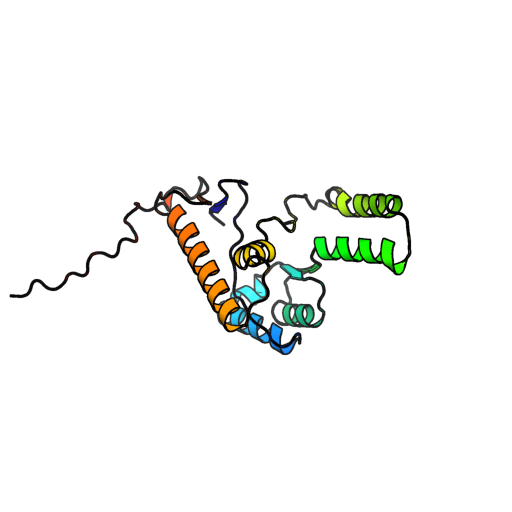2 C CA . LYS A 1 85 ? 14.584 2.700 -21.458 1.00 79.88 85 LYS A CA 1
ATOM 663 C C . LYS A 1 85 ? 15.142 3.764 -22.401 1.00 79.88 85 LYS A C 1
ATOM 665 O O . LYS A 1 85 ? 16.006 3.474 -23.219 1.00 79.88 85 LYS A O 1
ATOM 670 N N . ILE A 1 86 ? 14.668 4.999 -22.276 1.00 82.25 86 ILE A N 1
ATOM 671 C CA . ILE A 1 86 ? 15.055 6.101 -23.159 1.00 82.25 86 ILE A CA 1
ATOM 672 C C . ILE A 1 86 ? 16.521 6.486 -22.942 1.00 82.25 86 ILE A C 1
ATOM 674 O O . ILE A 1 86 ? 17.259 6.626 -23.916 1.00 82.25 86 ILE A O 1
ATOM 678 N N . LYS A 1 87 ? 16.962 6.628 -21.689 1.00 82.38 87 LYS A N 1
ATOM 679 C CA . LYS A 1 87 ? 18.306 7.132 -21.368 1.00 82.38 87 LYS A CA 1
ATOM 680 C C . LYS A 1 87 ? 19.379 6.046 -21.383 1.00 82.38 87 LYS A C 1
ATOM 682 O O . LYS A 1 87 ? 20.456 6.255 -21.940 1.00 82.38 87 LYS A O 1
ATOM 687 N N . SER A 1 88 ? 19.099 4.903 -20.765 1.00 85.81 88 SER A N 1
ATOM 688 C CA . SER A 1 88 ? 20.087 3.844 -20.541 1.00 85.81 88 SER A CA 1
ATOM 689 C C . SER A 1 88 ? 20.136 2.840 -21.683 1.00 85.81 88 SER A C 1
ATOM 691 O O . SER A 1 88 ? 21.228 2.460 -22.084 1.00 85.81 88 SER A O 1
ATOM 693 N N . ASP A 1 89 ? 18.983 2.419 -22.213 1.00 86.44 89 ASP A N 1
ATOM 694 C CA . ASP A 1 89 ? 18.950 1.365 -23.239 1.00 86.44 89 ASP A CA 1
ATOM 695 C C . ASP A 1 89 ? 19.039 1.936 -24.659 1.00 86.44 89 ASP A C 1
ATOM 697 O O . ASP A 1 89 ? 19.616 1.311 -25.546 1.00 86.44 89 ASP A O 1
ATOM 701 N N . LEU A 1 90 ? 18.417 3.096 -24.890 1.00 88.31 90 LEU A N 1
ATOM 702 C CA . LEU A 1 90 ? 18.312 3.715 -26.215 1.00 88.31 90 LEU A CA 1
ATOM 703 C C . LEU A 1 90 ? 19.229 4.932 -26.392 1.00 88.31 90 LEU A C 1
ATOM 705 O O . LEU A 1 90 ? 19.368 5.418 -27.512 1.00 88.31 90 LEU A O 1
ATOM 709 N N . HIS A 1 91 ? 19.849 5.421 -25.313 1.00 89.50 91 HIS A N 1
ATOM 710 C CA . HIS A 1 91 ? 20.757 6.576 -25.314 1.00 89.50 91 HIS A CA 1
ATOM 711 C C . HIS A 1 91 ? 20.182 7.836 -25.988 1.00 89.50 91 HIS A C 1
ATOM 713 O O . HIS A 1 91 ? 20.894 8.595 -26.647 1.00 89.50 91 HIS A O 1
ATOM 719 N N . LEU A 1 92 ? 18.878 8.064 -25.828 1.00 88.75 92 LEU A N 1
ATOM 720 C CA . LEU A 1 92 ? 18.169 9.205 -26.400 1.00 88.75 92 LEU A CA 1
ATOM 721 C C . LEU A 1 92 ? 18.250 10.435 -25.491 1.00 88.75 92 LEU A C 1
ATOM 723 O O . LEU A 1 92 ? 18.518 10.351 -24.291 1.00 88.75 92 LEU A O 1
ATOM 727 N N . SER A 1 93 ? 18.005 11.605 -26.080 1.00 87.31 93 SER A N 1
ATOM 728 C CA . SER A 1 93 ? 18.168 12.878 -25.389 1.00 87.31 93 SER A CA 1
ATOM 729 C C . SER A 1 93 ? 17.115 13.119 -24.306 1.00 87.31 93 SER A C 1
ATOM 731 O O . SER A 1 93 ? 15.958 12.701 -24.365 1.00 87.31 93 SER A O 1
ATOM 733 N N . ASP A 1 94 ? 17.515 13.937 -23.345 1.00 78.19 94 ASP A N 1
ATOM 734 C CA . ASP A 1 94 ? 16.676 14.425 -22.256 1.00 78.19 94 ASP A CA 1
ATOM 735 C C . ASP A 1 94 ? 15.466 15.243 -22.757 1.00 78.19 94 ASP A C 1
ATOM 737 O O . ASP A 1 94 ? 14.390 15.235 -22.158 1.00 78.19 94 ASP A O 1
ATOM 741 N N . SER A 1 95 ? 15.627 15.936 -23.891 1.00 80.38 95 SER A N 1
ATOM 742 C CA . SER A 1 95 ? 14.533 16.629 -24.577 1.00 80.38 95 SER A CA 1
ATOM 743 C C . SER A 1 95 ? 13.500 15.657 -25.144 1.00 80.38 95 SER A C 1
ATOM 745 O O . SER A 1 95 ? 12.309 15.927 -25.028 1.00 80.38 95 SER A O 1
ATOM 747 N N . PHE A 1 96 ? 13.934 14.516 -25.686 1.00 80.12 96 PHE A N 1
ATOM 748 C CA . PHE A 1 96 ? 13.042 13.476 -26.190 1.00 80.12 96 PHE A CA 1
ATOM 749 C C . PHE A 1 96 ? 12.263 12.808 -25.052 1.00 80.12 96 PHE A C 1
ATOM 751 O O . PHE A 1 96 ? 11.046 12.672 -25.147 1.00 80.12 96 PHE A O 1
ATOM 758 N N . TYR A 1 97 ? 12.931 12.490 -23.933 1.00 77.69 97 TYR A N 1
ATOM 759 C CA . TYR A 1 97 ? 12.255 12.012 -22.721 1.00 77.69 97 TYR A CA 1
ATOM 760 C C . TYR A 1 97 ? 11.151 12.973 -22.267 1.00 77.69 97 TYR A C 1
ATOM 762 O O . TYR A 1 97 ? 10.038 12.536 -22.000 1.00 77.69 97 TYR A O 1
ATOM 770 N N . ARG A 1 98 ? 11.431 14.284 -22.215 1.00 74.12 98 ARG A N 1
ATOM 771 C CA . ARG A 1 98 ? 10.435 15.288 -21.807 1.00 74.12 98 ARG A CA 1
ATOM 772 C C . ARG A 1 98 ? 9.224 15.340 -22.741 1.00 74.12 98 ARG A C 1
ATOM 774 O O . ARG A 1 98 ? 8.127 15.597 -22.255 1.00 74.12 98 ARG A O 1
ATOM 781 N N . THR A 1 99 ? 9.401 15.088 -24.036 1.00 79.12 99 THR A N 1
ATOM 782 C CA . THR A 1 99 ? 8.285 14.966 -24.988 1.00 79.12 99 THR A CA 1
ATOM 783 C C . THR A 1 99 ? 7.455 13.715 -24.703 1.00 79.12 99 THR A C 1
ATOM 785 O O . THR A 1 99 ? 6.257 13.827 -24.481 1.00 79.12 99 THR A O 1
ATOM 788 N N . VAL A 1 100 ? 8.093 12.545 -24.589 1.00 74.62 100 VAL A N 1
ATOM 789 C CA . VAL A 1 100 ? 7.396 11.273 -24.310 1.00 74.62 100 VAL A CA 1
ATOM 790 C C . VAL A 1 100 ? 6.690 11.291 -22.951 1.00 74.62 100 VAL A C 1
ATOM 792 O O . VAL A 1 100 ? 5.573 10.802 -22.818 1.00 74.62 100 VAL A O 1
ATOM 795 N N . ALA A 1 101 ? 7.329 11.866 -21.931 1.00 69.06 101 ALA A N 1
ATOM 796 C CA . ALA A 1 101 ? 6.740 12.012 -20.609 1.00 69.06 101 ALA A CA 1
ATOM 797 C C . ALA A 1 101 ? 5.493 12.900 -20.666 1.00 69.06 101 ALA A C 1
ATOM 799 O O . ALA A 1 101 ? 4.474 12.521 -20.102 1.00 69.06 101 ALA A O 1
ATOM 800 N N . LYS A 1 102 ? 5.541 14.036 -21.381 1.00 68.00 102 LYS A N 1
ATOM 801 C CA . LYS A 1 102 ? 4.360 14.887 -21.589 1.00 68.00 102 LYS A CA 1
ATOM 802 C C . LYS A 1 102 ? 3.210 14.102 -22.211 1.00 68.00 102 LYS A C 1
ATOM 804 O O . LYS A 1 102 ? 2.119 14.173 -21.666 1.00 68.00 102 LYS A O 1
ATOM 809 N N . ASP A 1 103 ? 3.463 13.298 -23.242 1.00 67.81 103 ASP A N 1
ATOM 810 C CA . ASP A 1 103 ? 2.426 12.476 -23.882 1.00 67.81 103 ASP A CA 1
ATOM 811 C C . ASP A 1 103 ? 1.827 11.428 -22.926 1.00 67.81 103 ASP A C 1
ATOM 813 O O . ASP A 1 103 ? 0.629 11.163 -22.955 1.00 67.81 103 ASP A O 1
ATOM 817 N N . PHE A 1 104 ? 2.633 10.880 -22.011 1.00 63.94 104 PHE A N 1
ATOM 818 C CA . PHE A 1 104 ? 2.152 9.996 -20.943 1.00 63.94 104 PHE A CA 1
ATOM 819 C C . PHE A 1 104 ? 1.371 10.734 -19.845 1.00 63.94 104 PHE A C 1
ATOM 821 O O . PHE A 1 104 ? 0.501 10.144 -19.214 1.00 63.94 104 PHE A O 1
ATOM 828 N N . PHE A 1 105 ? 1.672 12.008 -19.592 1.00 57.03 105 PHE A N 1
ATOM 829 C CA . PHE A 1 105 ? 0.941 12.847 -18.637 1.00 57.03 105 PHE A CA 1
ATOM 830 C C . PHE A 1 105 ? -0.302 13.518 -19.255 1.00 57.03 105 PHE A C 1
ATOM 832 O O . PHE A 1 105 ? -1.156 13.993 -18.511 1.00 57.03 105 PHE A O 1
ATOM 839 N N . LEU A 1 106 ? -0.478 13.470 -20.584 1.00 52.06 106 LEU A N 1
ATOM 840 C CA . LEU A 1 106 ? -1.721 13.839 -21.283 1.00 52.06 106 LEU A CA 1
ATOM 841 C C . LEU A 1 106 ? -2.867 12.826 -21.067 1.00 52.06 106 LEU A C 1
ATOM 843 O O . LEU A 1 106 ? -3.941 12.980 -21.641 1.00 52.06 106 LEU A O 1
ATOM 847 N N . LEU A 1 107 ? -2.704 11.837 -20.177 1.00 51.66 107 LEU A N 1
ATOM 848 C CA . LEU A 1 107 ? -3.777 10.940 -19.717 1.00 51.66 107 LEU A CA 1
ATOM 849 C C . LEU A 1 107 ? -4.995 11.672 -19.099 1.00 51.66 107 LEU A C 1
ATOM 851 O O . LEU A 1 107 ? -6.035 11.045 -18.898 1.00 51.66 107 LEU A O 1
ATOM 855 N N . GLN A 1 108 ? -4.916 12.990 -18.880 1.00 48.06 108 GLN A N 1
ATOM 856 C CA . GLN A 1 108 ? -6.086 13.845 -18.640 1.00 48.06 108 GLN A CA 1
ATOM 857 C C . GLN A 1 108 ? -7.129 13.762 -19.774 1.00 48.06 108 GLN A C 1
ATOM 859 O O . GLN A 1 108 ? -8.326 13.817 -19.500 1.00 48.06 108 GLN A O 1
ATOM 864 N N . GLU A 1 109 ? -6.716 13.571 -21.034 1.00 45.41 109 GLU A N 1
ATOM 865 C CA . GLU A 1 109 ? -7.631 13.516 -22.190 1.00 45.41 109 GLU A CA 1
ATOM 866 C C . GLU A 1 109 ? -8.486 12.239 -22.237 1.00 45.41 109 GLU A C 1
ATOM 868 O O . GLU A 1 109 ? -9.561 12.232 -22.835 1.00 45.41 109 GLU A O 1
ATOM 873 N N . VAL A 1 110 ? -8.055 11.164 -21.567 1.00 45.34 110 VAL A N 1
ATOM 874 C CA . VAL A 1 110 ? -8.823 9.910 -21.432 1.00 45.34 110 VAL A CA 1
ATOM 875 C C . VAL A 1 110 ? -9.645 9.855 -20.138 1.00 45.34 110 VAL A C 1
ATOM 877 O O . VAL A 1 110 ? -10.093 8.785 -19.728 1.00 45.34 110 VAL A O 1
ATOM 880 N N . GLY A 1 111 ? -9.860 11.008 -19.493 1.00 41.09 111 GLY A N 1
ATOM 881 C CA . GLY A 1 111 ? -10.669 11.126 -18.279 1.00 41.09 111 GLY A CA 1
ATOM 882 C C . GLY A 1 111 ? -9.991 10.566 -17.032 1.00 41.09 111 GLY A C 1
ATOM 883 O O . GLY A 1 111 ? -10.676 10.271 -16.053 1.00 41.09 111 GLY A O 1
ATOM 884 N N . ILE A 1 112 ? -8.663 10.390 -17.058 1.00 45.66 112 ILE A N 1
ATOM 885 C CA . ILE A 1 112 ? -7.912 10.023 -15.864 1.00 45.66 112 ILE A CA 1
ATOM 886 C C . ILE A 1 112 ? -7.360 11.301 -15.230 1.00 45.66 112 ILE A C 1
ATOM 888 O O . ILE A 1 112 ? -6.281 11.772 -15.587 1.00 45.66 112 ILE A O 1
ATOM 892 N N . GLU A 1 113 ? -8.151 11.898 -14.336 1.00 46.66 113 GLU A N 1
ATOM 893 C CA . GLU A 1 113 ? -7.786 13.141 -13.656 1.00 46.66 113 GLU A CA 1
ATOM 894 C C . GLU A 1 113 ? -6.556 12.947 -12.746 1.00 46.66 113 GLU A C 1
ATOM 896 O O . GLU A 1 113 ? -6.297 11.867 -12.209 1.00 46.66 113 GLU A O 1
ATOM 901 N N . GLU A 1 114 ? -5.756 14.006 -12.597 1.00 43.59 114 GLU A N 1
ATOM 902 C CA . GLU A 1 114 ? -4.486 13.997 -11.852 1.00 43.59 114 GLU A CA 1
ATOM 903 C C . GLU A 1 114 ? -4.679 13.666 -10.356 1.00 43.59 114 GLU A C 1
ATOM 905 O O . GLU A 1 114 ? -3.752 13.211 -9.687 1.00 43.59 114 GLU A O 1
ATOM 910 N N . ASP A 1 115 ? -5.898 13.845 -9.841 1.00 46.66 115 ASP A N 1
ATOM 911 C CA . ASP A 1 115 ? -6.330 13.502 -8.485 1.00 46.66 115 ASP A CA 1
ATOM 912 C C . ASP A 1 115 ? -6.778 12.034 -8.324 1.00 46.66 115 ASP A C 1
ATOM 914 O O . ASP A 1 115 ? -6.874 11.551 -7.194 1.00 46.66 115 ASP A O 1
ATOM 918 N N . MET A 1 116 ? -7.015 11.311 -9.427 1.00 41.81 116 MET A N 1
ATOM 919 C CA . MET A 1 116 ? -7.275 9.865 -9.430 1.00 41.81 116 MET A CA 1
ATOM 920 C C . MET A 1 116 ? -5.987 9.050 -9.386 1.00 41.81 116 MET A C 1
ATOM 922 O O . MET A 1 116 ? -6.001 7.860 -9.057 1.00 41.81 116 MET A O 1
ATOM 926 N N . PHE A 1 117 ? -4.864 9.683 -9.715 1.00 44.25 117 PHE A N 1
ATOM 927 C CA . PHE A 1 117 ? -3.560 9.136 -9.422 1.00 44.25 117 PHE A CA 1
ATOM 928 C C . PHE A 1 117 ? -3.164 9.583 -8.024 1.00 44.25 117 PHE A C 1
ATOM 930 O O . PHE A 1 117 ? -2.712 10.708 -7.804 1.00 44.25 117 PHE A O 1
ATOM 937 N N . ASP A 1 118 ? -3.230 8.647 -7.082 1.00 45.28 118 ASP A N 1
ATOM 938 C CA . ASP A 1 118 ? -2.407 8.711 -5.885 1.00 45.28 118 ASP A CA 1
ATOM 939 C C . ASP A 1 118 ? -0.955 8.578 -6.360 1.00 45.28 118 ASP A C 1
ATOM 941 O O . ASP A 1 118 ? -0.345 7.504 -6.378 1.00 45.28 118 ASP A O 1
ATOM 945 N N . ASN A 1 119 ? -0.410 9.700 -6.837 1.00 40.47 119 ASN A N 1
ATOM 946 C CA . ASN A 1 119 ? 1.000 9.904 -7.091 1.00 40.47 119 ASN A CA 1
ATOM 947 C C . ASN A 1 119 ? 1.753 9.359 -5.871 1.00 40.47 119 ASN A C 1
ATOM 949 O O . ASN A 1 119 ? 1.179 9.279 -4.782 1.00 40.47 119 ASN A O 1
ATOM 953 N N . ASN A 1 120 ? 3.023 8.978 -6.008 1.00 46.69 120 ASN A N 1
ATOM 954 C CA . ASN A 1 120 ? 3.845 8.629 -4.848 1.00 46.69 120 ASN A CA 1
ATOM 955 C C . ASN A 1 120 ? 4.054 9.892 -3.995 1.00 46.69 120 ASN A C 1
ATOM 957 O O . ASN A 1 120 ? 5.101 10.532 -4.029 1.00 46.69 120 ASN A O 1
ATOM 961 N N . CYS A 1 121 ? 2.988 10.266 -3.299 1.00 49.78 121 CYS A N 1
ATOM 962 C CA . CYS A 1 121 ? 2.833 11.382 -2.422 1.00 49.78 121 CYS A CA 1
ATOM 963 C C . CYS A 1 121 ? 3.874 11.174 -1.323 1.00 49.78 121 CYS A C 1
ATOM 965 O O . CYS A 1 121 ? 4.172 10.024 -0.976 1.00 49.78 121 CYS A O 1
ATOM 967 N N . PRO A 1 122 ? 4.402 12.241 -0.721 1.00 48.53 122 PRO A N 1
ATOM 968 C CA . PRO A 1 122 ? 5.023 12.140 0.596 1.00 48.53 122 PRO A CA 1
ATOM 969 C C . PRO A 1 122 ? 4.179 11.301 1.583 1.00 48.53 122 PRO A C 1
ATOM 971 O O . PRO A 1 122 ? 4.727 10.673 2.482 1.00 48.53 122 PRO A O 1
ATOM 974 N N . GLU A 1 123 ? 2.864 11.219 1.350 1.00 52.56 123 GLU A N 1
ATOM 975 C CA . GLU A 1 123 ? 1.890 10.420 2.094 1.00 52.56 123 GLU A CA 1
ATOM 976 C C . GLU A 1 123 ? 1.752 8.951 1.633 1.00 52.56 123 GLU A C 1
ATOM 978 O O . GLU A 1 123 ? 1.001 8.203 2.253 1.00 52.56 123 GLU A O 1
ATOM 983 N N . SER A 1 124 ? 2.442 8.477 0.582 1.00 71.25 124 SER A N 1
ATOM 984 C CA . SER A 1 124 ? 2.341 7.062 0.186 1.00 71.25 124 SER A CA 1
ATOM 985 C C . SER A 1 124 ? 2.779 6.168 1.343 1.00 71.25 124 SER A C 1
ATOM 987 O O . SER A 1 124 ? 3.671 6.523 2.117 1.00 71.25 124 SER A O 1
ATOM 989 N N . MET A 1 125 ? 2.172 4.987 1.476 1.00 78.56 125 MET A N 1
ATOM 990 C CA . MET A 1 125 ? 2.467 4.122 2.620 1.00 78.56 125 MET A CA 1
ATOM 991 C C . MET A 1 125 ? 3.948 3.727 2.673 1.00 78.56 125 MET A C 1
ATOM 993 O O . MET A 1 125 ? 4.570 3.712 3.732 1.00 78.56 125 MET A O 1
ATOM 997 N N . ASN A 1 126 ? 4.541 3.484 1.503 1.00 77.94 126 ASN A N 1
ATOM 998 C CA . ASN A 1 126 ? 5.963 3.196 1.378 1.00 77.94 126 ASN A CA 1
ATOM 999 C C . ASN A 1 126 ? 6.833 4.404 1.758 1.00 77.94 126 ASN A C 1
ATOM 1001 O O . ASN A 1 126 ? 7.841 4.229 2.434 1.00 77.94 126 ASN A O 1
ATOM 1005 N N . ALA A 1 127 ? 6.464 5.619 1.334 1.00 78.81 127 ALA A N 1
ATOM 1006 C CA . ALA A 1 127 ? 7.193 6.835 1.693 1.00 78.81 127 ALA A CA 1
ATOM 1007 C C . ALA A 1 127 ? 7.094 7.120 3.199 1.00 78.81 127 ALA A C 1
ATOM 1009 O O . ALA A 1 127 ? 8.116 7.321 3.849 1.00 78.81 127 ALA A O 1
ATOM 1010 N N . SER A 1 128 ? 5.889 7.033 3.764 1.00 83.38 128 SER A N 1
ATOM 1011 C CA . SER A 1 128 ? 5.623 7.222 5.193 1.00 83.38 128 SER A CA 1
ATOM 1012 C C . SER A 1 128 ? 6.419 6.240 6.053 1.00 83.38 128 SER A C 1
ATOM 1014 O O . SER A 1 128 ? 7.088 6.652 6.999 1.00 83.38 128 SER A O 1
ATOM 1016 N N . LEU A 1 129 ? 6.416 4.951 5.687 1.00 84.81 129 LEU A N 1
ATOM 1017 C CA . LEU A 1 129 ? 7.179 3.929 6.402 1.00 84.81 129 LEU A CA 1
ATOM 1018 C C . LEU A 1 129 ? 8.691 4.146 6.263 1.00 84.81 129 LEU A C 1
ATOM 1020 O O . LEU A 1 129 ? 9.413 4.026 7.246 1.00 84.81 129 LEU A O 1
ATOM 1024 N N . LYS A 1 130 ? 9.179 4.503 5.067 1.00 85.75 130 LYS A N 1
ATOM 1025 C CA . LYS A 1 130 ? 10.599 4.817 4.837 1.00 85.75 130 LYS A CA 1
ATOM 1026 C C . LYS A 1 130 ? 11.076 6.004 5.665 1.00 85.75 130 LYS A C 1
ATOM 1028 O O . LYS A 1 130 ? 12.161 5.938 6.234 1.00 85.75 130 LYS A O 1
ATOM 1033 N N . THR A 1 131 ? 10.269 7.057 5.751 1.00 88.12 131 THR A N 1
ATOM 1034 C CA . THR A 1 131 ? 10.545 8.218 6.603 1.00 88.12 131 THR A CA 1
ATOM 1035 C C . THR A 1 131 ? 10.549 7.823 8.077 1.00 88.12 131 THR A C 1
ATOM 1037 O O . THR A 1 131 ? 11.467 8.203 8.794 1.00 88.12 131 THR A O 1
ATOM 1040 N N . TRP A 1 132 ? 9.584 7.006 8.516 1.00 89.38 132 TRP A N 1
ATOM 1041 C CA . TRP A 1 132 ? 9.511 6.500 9.891 1.00 89.38 132 TRP A CA 1
ATOM 1042 C C . TRP A 1 132 ? 10.748 5.694 10.304 1.00 89.38 132 TRP A C 1
ATOM 1044 O O . TRP A 1 132 ? 11.254 5.861 11.408 1.00 89.38 132 TRP A O 1
ATOM 1054 N N . ILE A 1 133 ? 11.271 4.850 9.409 1.00 89.81 133 ILE A N 1
ATOM 1055 C CA . ILE A 1 133 ? 12.505 4.087 9.659 1.00 89.81 133 ILE A CA 1
ATOM 1056 C C . ILE A 1 133 ? 13.782 4.871 9.320 1.00 89.81 133 ILE A C 1
ATOM 1058 O O . ILE A 1 133 ? 14.862 4.281 9.275 1.00 89.81 133 ILE A O 1
ATOM 1062 N N . GLU A 1 134 ? 13.665 6.173 9.043 1.00 89.94 134 GLU A N 1
ATOM 1063 C CA . GLU A 1 134 ? 14.772 7.082 8.717 1.00 89.94 134 GLU A CA 1
ATOM 1064 C C . GLU A 1 134 ? 15.595 6.649 7.491 1.00 89.94 134 GLU A C 1
ATOM 1066 O O . GLU A 1 134 ? 16.777 6.962 7.366 1.00 89.94 134 GLU A O 1
ATOM 1071 N N . ASN A 1 135 ? 14.984 5.900 6.566 1.00 86.69 135 ASN A N 1
ATOM 1072 C CA . ASN A 1 135 ? 15.654 5.254 5.431 1.00 86.69 135 ASN A CA 1
ATOM 1073 C C . ASN A 1 135 ? 16.866 4.381 5.825 1.00 86.69 135 ASN A C 1
ATOM 1075 O O . ASN A 1 135 ? 17.738 4.110 4.995 1.00 86.69 135 ASN A O 1
ATOM 1079 N N . GLN A 1 136 ? 16.926 3.909 7.072 1.00 86.62 136 GLN A N 1
ATOM 1080 C CA . GLN A 1 136 ? 18.028 3.085 7.553 1.00 86.62 136 GLN A CA 1
ATOM 1081 C C . GLN A 1 136 ? 17.786 1.604 7.268 1.00 86.62 136 GLN A C 1
ATOM 1083 O O . GLN A 1 136 ? 16.663 1.098 7.326 1.00 86.62 136 GLN A O 1
ATOM 1088 N N . ARG A 1 137 ? 18.873 0.878 6.989 1.00 86.25 137 ARG A N 1
ATOM 1089 C CA . ARG A 1 137 ? 18.845 -0.587 6.980 1.00 86.25 137 ARG A CA 1
ATOM 1090 C C . ARG A 1 137 ? 18.836 -1.076 8.420 1.00 86.25 137 ARG A C 1
ATOM 1092 O O . ARG A 1 137 ? 19.718 -0.712 9.191 1.00 86.25 137 ARG A O 1
ATOM 1099 N N . LYS A 1 138 ? 17.865 -1.918 8.750 1.00 87.06 138 LYS A N 1
ATOM 1100 C CA . LYS A 1 138 ? 17.676 -2.476 10.089 1.00 87.06 138 LYS A CA 1
ATOM 1101 C C . LYS A 1 138 ? 17.468 -3.984 9.990 1.00 87.06 138 LYS A C 1
ATOM 1103 O O . LYS A 1 138 ? 17.103 -4.493 8.926 1.00 87.06 138 LYS A O 1
ATOM 1108 N N . ASP A 1 139 ? 17.740 -4.701 11.072 1.00 91.19 139 ASP A N 1
ATOM 1109 C CA . ASP A 1 139 ? 17.427 -6.123 11.153 1.00 91.19 139 ASP A CA 1
ATOM 1110 C C . ASP A 1 139 ? 15.907 -6.356 11.175 1.00 91.19 139 ASP A C 1
ATOM 1112 O O . ASP A 1 139 ? 15.112 -5.447 11.422 1.00 91.19 139 ASP A O 1
ATOM 1116 N N . VAL A 1 140 ? 15.493 -7.595 10.902 1.00 88.06 140 VAL A N 1
ATOM 1117 C CA . VAL A 1 140 ? 14.070 -7.945 10.775 1.00 88.06 140 VAL A CA 1
ATOM 1118 C C . VAL A 1 140 ? 13.294 -7.667 12.063 1.00 88.06 140 VAL A C 1
ATOM 1120 O O . VAL A 1 140 ? 12.164 -7.189 11.986 1.00 88.06 140 VAL A O 1
ATOM 1123 N N . SER A 1 141 ? 13.880 -7.926 13.235 1.00 91.12 141 SER A N 1
ATOM 1124 C CA . SER A 1 141 ? 13.208 -7.703 14.519 1.00 91.12 141 SER A CA 1
ATOM 1125 C C . SER A 1 141 ? 12.950 -6.218 14.740 1.00 91.12 141 SER A C 1
ATOM 1127 O O . SER A 1 141 ? 11.844 -5.830 15.115 1.00 91.12 141 SER A O 1
ATOM 1129 N N . GLN A 1 142 ? 13.936 -5.376 14.428 1.00 91.50 142 GLN A N 1
ATOM 1130 C CA . GLN A 1 142 ? 13.774 -3.933 14.515 1.00 91.50 142 GLN A CA 1
ATOM 1131 C C . GLN A 1 142 ? 12.744 -3.405 13.508 1.00 91.50 142 GLN A C 1
ATOM 1133 O O . GLN A 1 142 ? 11.916 -2.575 13.871 1.00 91.50 142 GLN A O 1
ATOM 1138 N N . VAL A 1 143 ? 12.724 -3.924 12.275 1.00 88.88 143 VAL A N 1
ATOM 1139 C CA . VAL A 1 143 ? 11.699 -3.559 11.279 1.00 88.88 143 VAL A CA 1
ATOM 1140 C C . VAL A 1 143 ? 10.293 -3.926 11.764 1.00 88.88 143 VAL A C 1
ATOM 1142 O O . VAL A 1 143 ? 9.363 -3.143 11.582 1.00 88.88 143 VAL A O 1
ATOM 1145 N N . ILE A 1 144 ? 10.118 -5.088 12.402 1.00 90.56 144 ILE A N 1
ATOM 1146 C CA . ILE A 1 144 ? 8.822 -5.495 12.968 1.00 90.56 144 ILE A CA 1
ATOM 1147 C C . ILE A 1 144 ? 8.382 -4.518 14.063 1.00 90.56 144 ILE A C 1
ATOM 1149 O O . ILE A 1 144 ? 7.242 -4.049 14.028 1.00 90.56 144 ILE A O 1
ATOM 1153 N N . ASN A 1 145 ? 9.281 -4.174 14.989 1.00 93.19 145 ASN A N 1
ATOM 1154 C CA . ASN A 1 145 ? 8.997 -3.206 16.050 1.00 93.19 145 ASN A CA 1
ATOM 1155 C C . ASN A 1 145 ? 8.640 -1.829 15.475 1.00 93.19 145 ASN A C 1
ATOM 1157 O O . ASN A 1 145 ? 7.678 -1.202 15.920 1.00 93.19 145 ASN A O 1
ATOM 1161 N N . ASP A 1 146 ? 9.364 -1.381 14.447 1.00 92.38 146 ASP A N 1
AT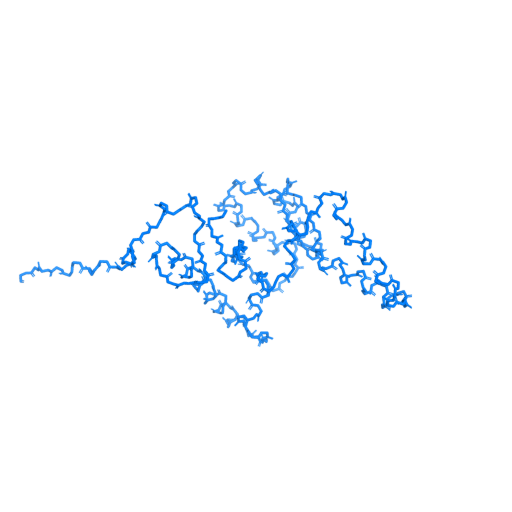OM 1162 C CA . ASP A 1 146 ? 9.107 -0.105 13.784 1.00 92.38 146 ASP A CA 1
ATOM 1163 C C . ASP A 1 146 ? 7.731 -0.095 13.100 1.00 92.38 146 ASP A C 1
ATOM 1165 O O . ASP A 1 146 ? 6.987 0.874 13.256 1.00 92.38 146 ASP A O 1
ATOM 1169 N N . ILE A 1 147 ? 7.355 -1.171 12.393 1.00 90.88 147 ILE A N 1
ATOM 1170 C CA . ILE A 1 147 ? 6.028 -1.307 11.766 1.00 90.88 147 ILE A CA 1
ATOM 1171 C C . ILE A 1 147 ? 4.929 -1.292 12.833 1.00 90.88 147 ILE A C 1
ATOM 1173 O O . ILE A 1 147 ? 3.925 -0.602 12.663 1.00 90.88 147 ILE A O 1
ATOM 1177 N N . GLN A 1 148 ? 5.108 -2.006 13.947 1.00 91.50 148 GLN A N 1
ATOM 1178 C CA . GLN A 1 148 ? 4.146 -1.993 15.053 1.00 91.50 148 GLN A CA 1
ATOM 1179 C C . GLN A 1 148 ? 4.002 -0.593 15.660 1.00 91.50 148 GLN A C 1
ATOM 1181 O O . GLN A 1 148 ? 2.881 -0.124 15.858 1.00 91.50 148 GLN A O 1
ATOM 1186 N N . GLY A 1 149 ? 5.118 0.098 15.906 1.00 93.00 149 GLY A N 1
ATOM 1187 C CA . GLY A 1 149 ? 5.126 1.482 16.380 1.00 93.00 149 GLY A CA 1
ATOM 1188 C C . GLY A 1 149 ? 4.403 2.429 15.424 1.00 93.00 149 GLY A C 1
ATOM 1189 O O . GLY A 1 149 ? 3.583 3.243 15.854 1.00 93.00 149 GLY A O 1
ATOM 1190 N N . PHE A 1 150 ? 4.639 2.266 14.123 1.00 91.88 150 PHE A N 1
ATOM 1191 C CA . PHE A 1 150 ? 3.985 3.046 13.080 1.00 91.88 150 PHE A CA 1
ATOM 1192 C C . PHE A 1 150 ? 2.466 2.818 13.062 1.00 91.88 150 PHE A C 1
ATOM 1194 O O . PHE A 1 150 ? 1.701 3.781 13.107 1.00 91.88 150 PHE A O 1
ATOM 1201 N N . VAL A 1 151 ? 2.020 1.556 13.088 1.00 90.19 151 VAL A N 1
ATOM 1202 C CA . VAL A 1 151 ? 0.596 1.177 13.165 1.00 90.19 151 VAL A CA 1
ATOM 1203 C C . VAL A 1 151 ? -0.061 1.786 14.407 1.00 90.19 151 VAL A C 1
ATOM 1205 O O . VAL A 1 151 ? -1.108 2.426 14.304 1.00 90.19 151 VAL A O 1
ATOM 1208 N N . MET A 1 152 ? 0.567 1.644 15.579 1.00 90.62 152 MET A N 1
ATOM 1209 C CA . MET A 1 152 ? 0.049 2.200 16.834 1.00 90.62 152 MET A CA 1
ATOM 1210 C C . MET A 1 152 ? -0.090 3.722 16.769 1.00 90.62 152 MET A C 1
ATOM 1212 O O . MET A 1 152 ? -1.124 4.258 17.174 1.00 90.62 152 MET A O 1
ATOM 1216 N N . LYS A 1 153 ? 0.905 4.420 16.206 1.00 90.88 153 LYS A N 1
ATOM 1217 C CA . LYS A 1 153 ? 0.825 5.866 15.983 1.00 90.88 153 LYS A CA 1
ATOM 1218 C C . LYS A 1 153 ? -0.342 6.225 15.062 1.00 90.88 153 LYS A C 1
ATOM 1220 O O . LYS A 1 153 ? -1.097 7.132 15.398 1.00 90.88 153 LYS A O 1
ATOM 1225 N N . GLN A 1 154 ? -0.527 5.515 13.945 1.00 88.56 154 GLN A N 1
ATOM 1226 C CA . GLN A 1 154 ? -1.639 5.782 13.026 1.00 88.56 154 GLN A CA 1
ATOM 1227 C C . GLN A 1 154 ? -2.999 5.588 13.703 1.00 88.56 154 GLN A C 1
ATOM 1229 O O . GLN A 1 154 ? -3.864 6.454 13.590 1.00 88.56 154 GLN A O 1
ATOM 1234 N N . HIS A 1 155 ? -3.185 4.505 14.462 1.00 87.81 155 HIS A N 1
ATOM 1235 C CA . HIS A 1 155 ? -4.420 4.289 15.220 1.00 87.81 155 HIS A CA 1
ATOM 1236 C C . HIS A 1 155 ? -4.658 5.374 16.270 1.00 87.81 155 HIS A C 1
ATOM 1238 O O . HIS A 1 155 ? -5.786 5.842 16.416 1.00 87.81 155 HIS A O 1
ATOM 1244 N N . HIS A 1 156 ? -3.610 5.799 16.975 1.00 88.38 156 HIS A N 1
ATOM 1245 C CA . HIS A 1 156 ? -3.708 6.880 17.948 1.00 88.38 156 HIS A CA 1
ATOM 1246 C C . HIS A 1 156 ? -4.074 8.219 17.283 1.00 88.38 156 HIS A C 1
ATOM 1248 O O . HIS A 1 156 ? -4.945 8.936 17.777 1.00 88.38 156 HIS A O 1
ATOM 1254 N N . ASP A 1 157 ? -3.463 8.538 16.140 1.00 88.69 157 ASP A N 1
ATOM 1255 C CA 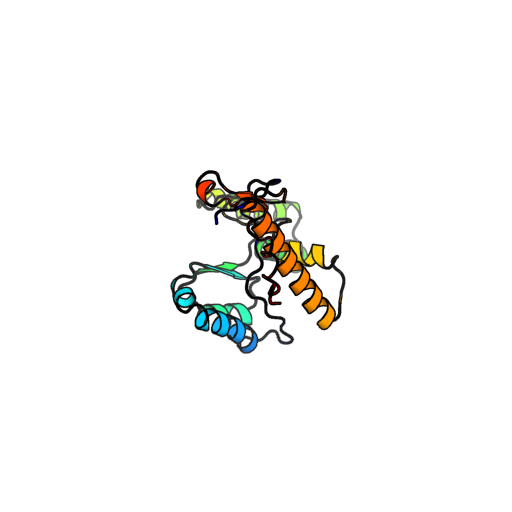. ASP A 1 157 ? -3.762 9.745 15.365 1.00 88.69 157 ASP A CA 1
ATOM 1256 C C . ASP A 1 157 ? -5.190 9.737 14.807 1.00 88.69 157 ASP A C 1
ATOM 1258 O O . ASP A 1 157 ? -5.868 10.760 14.871 1.00 88.69 157 ASP A O 1
ATOM 1262 N N . ILE A 1 158 ? -5.683 8.583 14.344 1.00 87.50 158 ILE A N 1
ATOM 1263 C CA . ILE A 1 158 ? -7.085 8.395 13.941 1.00 87.50 158 ILE A CA 1
ATOM 1264 C C . ILE A 1 158 ? -8.025 8.558 15.141 1.00 87.50 158 ILE A C 1
ATOM 1266 O O . ILE A 1 158 ? -9.052 9.222 15.028 1.00 87.50 158 ILE A O 1
ATOM 1270 N N . GLY A 1 159 ? -7.679 7.984 16.297 1.00 85.69 159 GLY A N 1
ATOM 1271 C CA . GLY A 1 159 ? -8.483 8.074 17.517 1.00 85.69 159 GLY A CA 1
ATOM 1272 C C . GLY A 1 159 ? -8.691 9.515 17.985 1.00 85.69 159 GLY A C 1
ATOM 1273 O O . GLY A 1 159 ? -9.813 9.879 18.335 1.00 85.69 159 GLY A O 1
ATOM 1274 N N . LYS A 1 160 ? -7.644 10.351 17.904 1.00 86.88 160 LYS A N 1
ATOM 1275 C CA . LYS A 1 160 ? -7.696 11.777 18.275 1.00 86.88 160 LYS A CA 1
ATOM 1276 C C . LYS A 1 160 ? -8.753 12.567 17.500 1.00 86.88 160 LYS A C 1
ATOM 1278 O O . LYS A 1 160 ? -9.387 13.448 18.077 1.00 86.88 160 LYS A O 1
ATOM 1283 N N . VAL A 1 161 ? -9.004 12.202 16.240 1.00 87.00 161 VAL A N 1
ATOM 1284 C CA . VAL A 1 161 ? -10.020 12.850 15.390 1.00 87.00 161 VAL A CA 1
ATOM 1285 C C . VAL A 1 161 ? -11.417 12.741 15.987 1.00 87.00 161 VAL A C 1
ATOM 1287 O O . VAL A 1 161 ? -12.215 13.675 15.901 1.00 87.00 161 VAL A O 1
ATOM 1290 N N . PHE A 1 162 ? -11.715 11.597 16.597 1.00 85.19 162 PHE A N 1
ATOM 1291 C CA . PHE A 1 162 ? -13.022 11.337 17.178 1.00 85.19 162 PHE A CA 1
ATOM 1292 C C . PHE A 1 162 ? -13.157 11.894 18.589 1.00 85.19 162 PHE A C 1
ATOM 1294 O O . PHE A 1 162 ? -14.276 11.975 19.058 1.00 85.19 162 PHE A O 1
ATOM 1301 N N . THR A 1 163 ? -12.079 12.294 19.264 1.00 82.69 163 THR A N 1
ATOM 1302 C CA . THR A 1 163 ? -12.125 12.787 20.652 1.00 82.69 163 THR A CA 1
ATOM 1303 C C . THR A 1 163 ? -11.855 14.282 20.786 1.00 82.69 163 THR A C 1
ATOM 1305 O O . THR A 1 163 ? -11.413 14.731 21.838 1.00 82.69 163 THR A O 1
ATOM 1308 N N . GLU A 1 164 ? -12.059 15.059 19.718 1.00 70.75 164 GLU A N 1
ATOM 1309 C CA . GLU A 1 164 ? -11.804 16.513 19.687 1.00 70.75 164 GLU A CA 1
ATOM 1310 C C . GLU A 1 164 ? -10.369 16.906 20.096 1.00 70.75 164 GLU A C 1
ATOM 1312 O O . GLU A 1 164 ? -10.088 18.052 20.447 1.00 70.75 164 GLU A O 1
ATOM 1317 N N . MET A 1 165 ? -9.435 15.954 20.037 1.00 75.12 165 MET A N 1
ATOM 1318 C CA . MET A 1 165 ? -8.030 16.189 20.334 1.00 75.12 165 MET A CA 1
ATOM 1319 C C . MET A 1 165 ? -7.315 16.656 19.068 1.00 75.12 165 MET A C 1
ATOM 1321 O O . MET A 1 165 ? -7.554 16.139 17.978 1.00 75.12 165 MET A O 1
ATOM 1325 N N . SER A 1 166 ? -6.388 17.604 19.216 1.00 79.56 166 SER A N 1
ATOM 1326 C CA . SER A 1 166 ? -5.564 18.059 18.094 1.00 79.56 166 SER A CA 1
ATOM 1327 C C . SER A 1 166 ? -4.701 16.916 17.547 1.00 79.56 166 SER A C 1
ATOM 1329 O O . SER A 1 166 ? -4.074 16.164 18.301 1.00 79.56 166 SER A O 1
ATOM 1331 N N . GLY A 1 167 ? -4.671 16.780 16.225 1.00 84.44 167 GLY A N 1
ATOM 1332 C CA . GLY A 1 167 ? -3.961 15.725 15.516 1.00 84.44 167 GLY A CA 1
ATOM 1333 C C . GLY A 1 167 ? -3.775 16.068 14.037 1.00 84.44 167 GLY A C 1
ATOM 1334 O O . GLY A 1 167 ? -4.222 17.120 13.586 1.00 84.44 167 GLY A O 1
ATOM 1335 N N . PRO A 1 168 ? -3.120 15.183 13.265 1.00 85.94 168 PRO A N 1
ATOM 1336 C CA . PRO A 1 168 ? -2.823 15.438 11.853 1.00 85.94 168 PRO A CA 1
ATOM 1337 C C . PRO A 1 168 ? -4.056 15.341 10.941 1.00 85.94 168 PRO A C 1
ATOM 1339 O O . PRO A 1 168 ? -3.989 15.701 9.766 1.00 85.94 168 PRO A O 1
ATOM 1342 N N . TYR A 1 169 ? -5.174 14.831 11.460 1.00 89.44 169 TYR A N 1
ATOM 1343 C CA . TYR A 1 169 ? -6.380 14.548 10.697 1.00 89.44 169 TYR A CA 1
ATOM 1344 C C . TYR A 1 169 ? -7.590 15.268 11.286 1.00 89.44 169 TYR A C 1
ATOM 1346 O O . TYR A 1 169 ? -7.693 15.468 12.496 1.00 89.44 169 TYR A O 1
ATOM 1354 N N . VAL A 1 170 ? -8.534 15.595 10.413 1.00 88.94 170 VAL A N 1
ATOM 1355 C CA . VAL A 1 170 ? -9.846 16.144 10.740 1.00 88.94 170 VAL A CA 1
ATOM 1356 C C . VAL A 1 170 ? -10.941 15.241 10.183 1.00 88.94 170 VAL A C 1
ATOM 1358 O O . VAL A 1 170 ? -10.744 14.501 9.213 1.00 88.94 170 VAL A O 1
ATOM 1361 N N . LEU A 1 171 ? -12.101 15.280 10.828 1.00 88.12 171 LEU A N 1
ATOM 1362 C CA . LEU A 1 171 ? -13.289 14.570 10.382 1.00 88.12 171 LEU A CA 1
ATOM 1363 C C . LEU A 1 171 ? -14.001 15.425 9.335 1.00 88.12 171 LEU A C 1
ATOM 1365 O O . LEU A 1 171 ? -14.173 16.622 9.556 1.00 88.12 171 LEU A O 1
ATOM 1369 N N . LYS A 1 172 ? -14.424 14.830 8.216 1.00 86.75 172 LYS A N 1
ATOM 1370 C CA . LYS A 1 172 ? -15.262 15.554 7.251 1.00 86.75 172 LYS A CA 1
ATOM 1371 C C . LYS A 1 172 ? -16.564 15.995 7.910 1.00 86.75 172 LYS A C 1
ATOM 1373 O O . LYS A 1 172 ? -17.106 15.267 8.745 1.00 86.75 172 LYS A O 1
ATOM 1378 N N . ASP A 1 173 ? -17.098 17.126 7.458 1.00 86.44 173 ASP A N 1
ATOM 1379 C CA . ASP A 1 173 ? -18.283 17.739 8.062 1.00 86.44 173 ASP A CA 1
ATOM 1380 C C . ASP A 1 173 ? -19.486 16.795 8.136 1.00 86.44 173 ASP A C 1
ATOM 1382 O O . ASP A 1 173 ? -20.194 16.761 9.142 1.00 86.44 173 ASP A O 1
ATOM 1386 N N . GLU A 1 174 ? -19.657 15.959 7.110 1.00 88.69 174 GLU A N 1
ATOM 1387 C CA . GLU A 1 174 ? -20.720 14.954 7.010 1.00 88.69 174 GLU A CA 1
ATOM 1388 C C . GLU A 1 174 ? -20.674 13.869 8.107 1.00 88.69 174 GLU A C 1
ATOM 1390 O O . GLU A 1 174 ? -21.684 13.211 8.346 1.00 88.69 174 GLU A O 1
ATOM 1395 N N . TYR A 1 175 ? -19.543 13.703 8.808 1.00 86.62 175 TYR A N 1
ATOM 1396 C CA . TYR A 1 175 ? -19.393 12.757 9.923 1.00 86.62 175 TYR A CA 1
ATOM 1397 C C . TYR A 1 175 ? -19.210 13.445 11.284 1.00 86.62 175 TYR A C 1
ATOM 1399 O O . TYR A 1 175 ? -18.897 12.765 12.257 1.00 86.62 175 TYR A O 1
ATOM 1407 N N . ASN A 1 176 ? -19.406 14.766 11.410 1.00 83.56 176 ASN A N 1
ATOM 1408 C CA . ASN A 1 176 ? -19.228 15.476 12.691 1.00 83.56 176 ASN A CA 1
ATOM 1409 C C . ASN A 1 176 ? -20.077 14.901 13.843 1.00 83.56 176 ASN A C 1
ATOM 1411 O O . ASN A 1 176 ? -19.686 15.001 15.004 1.00 83.56 176 ASN A O 1
ATOM 1415 N N . ASN A 1 177 ? -21.198 14.248 13.531 1.00 85.38 177 ASN A N 1
ATOM 1416 C CA . ASN A 1 177 ? -22.043 13.532 14.490 1.00 85.38 177 ASN A CA 1
ATOM 1417 C C . ASN A 1 177 ? -21.363 12.317 15.154 1.00 85.38 177 ASN A C 1
ATOM 1419 O O . ASN A 1 177 ? -21.863 11.827 16.162 1.00 85.38 177 ASN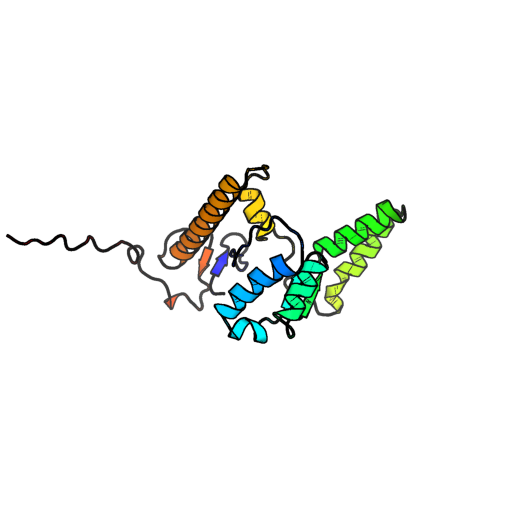 A O 1
ATOM 1423 N N . ALA A 1 178 ? -20.252 11.822 14.604 1.00 84.44 178 ALA A N 1
ATOM 1424 C CA . ALA A 1 178 ? -19.484 10.709 15.157 1.00 84.44 178 ALA A CA 1
ATOM 1425 C C . ALA A 1 178 ? -18.425 11.145 16.189 1.00 84.44 178 ALA A C 1
ATOM 1427 O O . ALA A 1 178 ? -17.709 10.291 16.716 1.00 84.44 178 ALA A O 1
ATOM 1428 N N . LYS A 1 179 ? -18.297 12.450 16.474 1.00 84.38 179 LYS A N 1
ATOM 1429 C CA . LYS A 1 179 ? -17.398 12.952 17.521 1.00 84.38 179 LYS A CA 1
ATOM 1430 C C . LYS A 1 179 ? -17.857 12.490 18.904 1.00 84.38 179 LYS A C 1
ATOM 1432 O O . LYS A 1 179 ? -19.043 12.429 19.215 1.00 84.38 179 LYS A O 1
ATOM 1437 N N . MET A 1 180 ? -16.876 12.180 19.730 1.00 82.88 180 MET A N 1
ATOM 1438 C CA . MET A 1 180 ? -16.978 11.730 21.105 1.00 82.88 180 MET A CA 1
ATOM 1439 C C . MET A 1 180 ? -16.266 12.746 22.003 1.00 82.88 180 MET A C 1
ATOM 1441 O O . MET A 1 180 ? -15.328 13.413 21.564 1.00 82.88 180 MET A O 1
ATOM 1445 N N . PRO A 1 181 ? -16.669 12.869 23.276 1.00 78.12 181 PRO A N 1
ATOM 1446 C CA . PRO A 1 181 ? -15.981 13.753 24.204 1.00 78.12 181 PRO A CA 1
ATOM 1447 C C . PRO A 1 181 ? -14.509 13.328 24.396 1.00 78.12 181 PRO A C 1
ATOM 1449 O O . PRO A 1 181 ? -14.208 12.131 24.335 1.00 78.12 181 PRO A O 1
ATOM 1452 N N . PRO A 1 182 ? -13.596 14.261 24.726 1.00 72.25 182 PRO A N 1
ATOM 1453 C CA . PRO A 1 182 ? -12.163 13.983 24.899 1.00 72.25 182 PRO A CA 1
ATOM 1454 C C . PRO A 1 182 ? -11.823 12.817 25.834 1.00 72.25 182 PRO A C 1
ATOM 1456 O O . PRO A 1 182 ? -10.852 12.095 25.621 1.00 72.25 182 PRO A O 1
ATOM 1459 N N . ASN A 1 183 ? -12.660 12.587 26.845 1.00 71.81 183 ASN A N 1
ATOM 1460 C CA . ASN A 1 183 ? -12.461 11.550 27.856 1.00 71.81 183 ASN A CA 1
ATOM 1461 C C . ASN A 1 183 ? -13.138 10.216 27.512 1.00 71.81 183 ASN A C 1
ATOM 1463 O O . ASN A 1 183 ? -13.213 9.341 28.368 1.00 71.81 183 ASN A O 1
ATOM 1467 N N . PHE A 1 184 ? -13.644 10.037 26.291 1.00 73.62 184 PHE A N 1
ATOM 1468 C CA . PHE A 1 184 ? -14.369 8.825 25.902 1.00 73.62 184 PHE A CA 1
ATOM 1469 C C . PHE A 1 184 ? -13.528 7.546 26.057 1.00 73.62 184 PHE A C 1
ATOM 1471 O O . PHE A 1 184 ? -14.031 6.529 26.527 1.00 73.62 184 PHE A O 1
ATOM 1478 N N . TRP A 1 185 ? -12.234 7.612 25.726 1.00 65.88 185 TRP A N 1
ATOM 1479 C CA . TRP A 1 185 ? -11.290 6.496 25.885 1.00 65.88 185 TRP A CA 1
ATOM 1480 C C . TRP A 1 185 ? -10.557 6.491 27.228 1.00 65.88 185 TRP A C 1
ATOM 1482 O O . TRP A 1 185 ? -9.717 5.617 27.454 1.00 65.88 185 TRP A O 1
ATOM 1492 N N . ALA A 1 186 ? -10.836 7.451 28.118 1.00 67.12 186 ALA A N 1
ATOM 1493 C CA . ALA A 1 186 ? -10.308 7.392 29.470 1.00 67.12 186 ALA A CA 1
ATOM 1494 C C . ALA A 1 186 ? -10.934 6.163 30.128 1.00 67.12 186 ALA A C 1
ATOM 1496 O O . ALA A 1 186 ? -12.132 6.139 30.409 1.00 67.12 186 ALA A O 1
ATOM 1497 N N . LEU A 1 187 ? -10.126 5.114 30.310 1.00 52.91 187 LEU A N 1
ATOM 1498 C CA . LEU A 1 187 ? -10.516 3.928 31.057 1.00 52.91 187 LEU A CA 1
ATOM 1499 C C . LEU A 1 187 ? -11.183 4.411 32.342 1.00 52.91 187 LEU A C 1
ATOM 1501 O O . LEU A 1 187 ? -10.547 5.101 33.143 1.00 52.91 187 LEU A O 1
ATOM 1505 N N . SER A 1 188 ? -12.468 4.088 32.521 1.00 49.38 188 SER A N 1
ATOM 1506 C CA . SER A 1 188 ? -13.128 4.303 33.803 1.00 49.38 188 SER A CA 1
ATOM 1507 C C . SER A 1 188 ? -12.206 3.684 34.848 1.00 49.38 188 SER A C 1
ATOM 1509 O O . SER A 1 188 ? -11.874 2.503 34.667 1.00 49.38 188 SER A O 1
ATOM 1511 N N . PRO A 1 189 ? -11.745 4.426 35.875 1.00 49.25 189 PRO A N 1
ATOM 1512 C CA . PRO A 1 189 ? -10.947 3.818 36.921 1.00 49.25 189 PRO A CA 1
ATOM 1513 C C . PRO A 1 189 ? -11.730 2.596 37.366 1.00 49.25 189 PRO A C 1
ATOM 1515 O O . PRO A 1 189 ? -12.926 2.698 37.666 1.00 49.25 189 PRO A O 1
ATOM 1518 N N . SER A 1 190 ? -11.090 1.428 37.254 1.00 45.88 190 SER A N 1
ATOM 1519 C CA . SER A 1 190 ? -11.667 0.170 37.694 1.00 45.88 190 SER A CA 1
ATOM 1520 C C . SER A 1 190 ? -12.344 0.459 39.019 1.00 45.88 190 SER A C 1
ATOM 1522 O O . SER A 1 190 ? -11.720 1.082 39.882 1.00 45.88 190 SER A O 1
ATOM 1524 N N . LYS A 1 191 ? -13.614 0.076 39.174 1.00 45.16 191 LYS A N 1
ATOM 1525 C CA . LYS A 1 191 ? -14.245 0.041 40.490 1.00 45.16 191 LYS A CA 1
ATOM 1526 C C . LYS A 1 191 ? -13.443 -0.960 41.323 1.00 45.16 191 LYS A C 1
ATOM 1528 O O . LYS A 1 191 ? -13.810 -2.128 41.424 1.00 45.16 191 LYS A O 1
ATOM 1533 N N . THR A 1 192 ? -12.298 -0.530 41.847 1.00 40.09 192 THR A N 1
ATOM 1534 C CA . THR A 1 192 ? -11.546 -1.216 42.877 1.00 40.09 192 THR A CA 1
ATOM 1535 C C . THR A 1 192 ? -12.530 -1.269 44.018 1.00 40.09 192 THR A C 1
ATOM 1537 O O . THR A 1 192 ? -12.955 -0.234 44.529 1.00 40.09 192 THR A O 1
ATOM 1540 N N . LYS A 1 193 ? -13.019 -2.482 44.265 1.00 41.50 193 LYS A N 1
ATOM 1541 C CA . LYS A 1 193 ? -14.014 -2.806 45.273 1.00 41.50 193 LYS A CA 1
ATOM 1542 C C . LYS A 1 193 ? -13.710 -2.020 46.548 1.00 41.50 193 LYS A C 1
ATOM 1544 O O . LYS A 1 193 ? -12.773 -2.350 47.264 1.00 41.50 193 LYS A O 1
ATOM 1549 N N . ALA A 1 194 ? -14.533 -1.019 46.838 1.00 45.41 194 ALA A N 1
ATOM 1550 C CA . ALA A 1 194 ? -14.851 -0.703 48.214 1.00 45.41 194 ALA A CA 1
ATOM 1551 C C . ALA A 1 194 ? -15.671 -1.895 48.716 1.00 45.41 194 ALA A C 1
ATOM 1553 O O . ALA A 1 194 ? -16.858 -2.020 48.421 1.00 45.41 194 ALA A O 1
ATOM 1554 N N . ALA A 1 195 ? -14.996 -2.832 49.365 1.00 43.31 195 ALA A N 1
ATOM 1555 C CA . ALA A 1 195 ? -15.621 -3.857 50.174 1.00 43.31 195 ALA A CA 1
ATOM 1556 C C . ALA A 1 195 ? -14.788 -3.956 51.450 1.00 43.31 195 ALA A C 1
ATOM 1558 O O . ALA A 1 195 ? -13.716 -4.550 51.423 1.00 43.31 195 ALA A O 1
ATOM 1559 N N . SER A 1 196 ? -15.323 -3.283 52.479 1.00 41.66 196 SER A N 1
ATOM 1560 C CA . SER A 1 196 ? -15.219 -3.558 53.923 1.00 41.66 196 SER A CA 1
ATOM 1561 C C . SER A 1 196 ? -13.842 -3.840 54.512 1.00 41.66 196 SER A C 1
ATOM 1563 O O . SER A 1 196 ? -13.337 -4.961 54.288 1.00 41.66 196 SER A O 1
#

Sequence (196 aa):
MPLQSHESGKKPVVIGPVMVCAKKNRETYQSLFQKMTNACPELRNTLKAYGSDGESALIRALDLEFPFAFGFLCLPHIVRNIEHKIKSDLHLSDSFYRTVAKDFFLLQEVGIEEDMFDNNCPESMNASLKTWIENQRKDVSQVINDIQGFVMKQHHDIGKVFTEMSGPYVLKDEYNNAKMPPNFWALSPSKTKAAS

Organism: NCBI:txid46732

Foldseek 3Di:
DFKAFPVPRHDADADDDDDDDPDLALVSLLVSLVVVCVVPVVCLAPAAADEDLPSPSNVVSCCVSNVNYHYDYQVVSVLVVLVCCQCPVVVHDPVVSVVVVVVVVVCVVVVCDPVVRPHVPCRDPVNLLCVQVVVDDDDPVVSVVSVVVVNVVVVVQVVCQQAVHDHRMHGPPVCPVSHDHNCPPVPPPPPPDPDD

Secondary structure (DSSP, 8-state):
--EEETTT-SPPP--------S--SHHHHHHHHHHHHHH-TTHHHH--EEEE---HHHHHHHHHH-TTSEEEE-HHHHHHHHHHIIIIIS---HHHHHHHHHHHHGGGGGT--TTTS--S-TTSHHHHHHHHTTT----HHHHHHHHHHHHHHHHHHHHHHHTT---SEEE-GGGGGG---TTTTS----------

pLDDT: mean 78.99, std 15.41, range [40.09, 95.31]

Radius of gyration: 21.82 Å; chains: 1; bounding box: 43×39×80 Å